Protein AF-A0A928TDT5-F1 (afdb_monomer)

Structure (mmCIF, N/CA/C/O backbone):
data_AF-A0A928TDT5-F1
#
_entry.id   AF-A0A928TDT5-F1
#
loop_
_atom_site.group_PDB
_atom_site.id
_atom_site.type_symbol
_atom_site.label_atom_id
_atom_site.label_alt_id
_atom_site.label_comp_id
_atom_site.label_asym_id
_atom_site.label_entity_id
_atom_site.label_seq_id
_atom_site.pdbx_PDB_ins_code
_atom_site.Cartn_x
_atom_site.Cartn_y
_atom_site.Cartn_z
_atom_site.occupancy
_atom_site.B_iso_or_equiv
_atom_site.auth_seq_id
_atom_site.auth_comp_id
_atom_site.auth_asym_id
_atom_site.auth_atom_id
_atom_site.pdbx_PDB_model_num
ATOM 1 N N . MET A 1 1 ? -7.164 -5.957 -34.618 1.00 34.84 1 MET A N 1
ATOM 2 C CA . MET A 1 1 ? -6.079 -6.834 -34.131 1.00 34.84 1 MET A CA 1
ATOM 3 C C . MET A 1 1 ? -6.140 -6.798 -32.620 1.00 34.84 1 MET A C 1
ATOM 5 O O . MET A 1 1 ? -5.746 -5.813 -32.024 1.00 34.84 1 MET A O 1
ATOM 9 N N . THR A 1 2 ? -6.770 -7.809 -32.038 1.00 34.81 2 THR A N 1
ATOM 10 C CA . THR A 1 2 ? -7.112 -7.924 -30.618 1.00 34.81 2 THR A CA 1
ATOM 11 C C . THR A 1 2 ? -6.102 -8.840 -29.935 1.00 34.81 2 THR A C 1
ATOM 13 O O . THR A 1 2 ? -5.952 -9.990 -30.354 1.00 34.81 2 THR A O 1
ATOM 16 N N . ARG A 1 3 ? -5.415 -8.355 -28.899 1.00 30.05 3 ARG A N 1
ATOM 17 C CA . ARG A 1 3 ? -4.693 -9.197 -27.937 1.00 30.05 3 ARG A CA 1
ATOM 18 C C . ARG A 1 3 ? -5.249 -8.889 -26.545 1.00 30.05 3 ARG A C 1
ATOM 20 O O . ARG A 1 3 ? -5.215 -7.725 -26.168 1.00 30.05 3 ARG A O 1
ATOM 27 N N . PRO A 1 4 ? -5.809 -9.881 -25.837 1.00 38.50 4 PRO A N 1
ATOM 28 C CA . PRO A 1 4 ? -6.385 -9.684 -24.521 1.00 38.50 4 PRO A CA 1
ATOM 29 C C . PRO A 1 4 ? -5.295 -9.803 -23.456 1.00 38.50 4 PRO A C 1
ATOM 31 O O . PRO A 1 4 ? -4.403 -10.649 -23.555 1.00 38.50 4 PRO A O 1
ATOM 34 N N . TRP A 1 5 ? -5.412 -8.978 -22.426 1.00 30.11 5 TRP A N 1
ATOM 35 C CA . TRP A 1 5 ? -4.788 -9.186 -21.132 1.00 30.11 5 TRP A CA 1
ATOM 36 C C . TRP A 1 5 ? -5.193 -10.571 -20.616 1.00 30.11 5 TRP A C 1
ATOM 38 O O . TRP A 1 5 ? -6.369 -10.848 -20.381 1.00 30.11 5 TRP A O 1
ATOM 48 N N . VAL A 1 6 ? -4.232 -11.488 -20.521 1.00 30.59 6 VAL A N 1
ATOM 49 C CA . VAL A 1 6 ? -4.453 -12.797 -19.905 1.00 30.59 6 VAL A CA 1
ATOM 50 C C . VAL A 1 6 ? -4.221 -12.621 -18.411 1.00 30.59 6 VAL A C 1
ATOM 52 O O . VAL A 1 6 ? -3.093 -12.742 -17.939 1.00 30.59 6 VAL A O 1
ATOM 55 N N . CYS A 1 7 ? -5.307 -12.349 -17.680 1.00 34.34 7 CYS A N 1
ATOM 56 C CA . CYS A 1 7 ? -5.425 -12.721 -16.273 1.00 34.34 7 CYS A CA 1
ATOM 57 C C . CYS A 1 7 ? -4.990 -14.182 -16.128 1.00 34.34 7 CYS A C 1
ATOM 59 O O . CYS A 1 7 ? -5.547 -15.074 -16.781 1.00 34.34 7 CYS A O 1
ATOM 61 N N . ARG A 1 8 ? -4.010 -14.449 -15.268 1.00 33.16 8 ARG A N 1
ATOM 62 C CA . ARG A 1 8 ? -3.672 -15.819 -14.892 1.00 33.16 8 ARG A CA 1
ATOM 63 C C . ARG A 1 8 ? -4.723 -16.329 -13.904 1.00 33.16 8 ARG A C 1
ATOM 65 O O . ARG A 1 8 ? -4.645 -16.097 -12.709 1.00 33.16 8 ARG A O 1
ATOM 72 N N . ILE A 1 9 ? -5.709 -17.054 -14.430 1.00 30.39 9 ILE A N 1
ATOM 73 C CA . ILE A 1 9 ? -6.531 -17.991 -13.658 1.00 30.39 9 ILE A CA 1
ATOM 74 C C . ILE A 1 9 ? -5.634 -19.175 -13.278 1.00 30.39 9 ILE A C 1
ATOM 76 O O . ILE A 1 9 ? -5.134 -19.869 -14.166 1.00 30.39 9 ILE A O 1
ATOM 80 N N . LEU A 1 10 ? -5.471 -19.450 -11.983 1.00 32.28 10 LEU A N 1
ATOM 81 C CA . LEU A 1 10 ? -5.034 -20.760 -11.503 1.00 32.28 10 LEU A CA 1
ATOM 82 C C . LEU A 1 10 ? -6.145 -21.403 -10.674 1.00 32.28 10 LEU A C 1
ATOM 84 O O . LEU A 1 10 ? -6.623 -20.861 -9.682 1.00 32.28 10 LEU A O 1
ATOM 88 N N . ALA A 1 11 ? -6.563 -22.574 -11.147 1.00 26.11 11 ALA A N 1
ATOM 89 C CA . ALA A 1 11 ? -7.522 -23.454 -10.517 1.00 26.11 11 ALA A CA 1
ATOM 90 C C . ALA A 1 11 ? -6.834 -24.364 -9.485 1.00 26.11 11 ALA A C 1
ATOM 92 O O . ALA A 1 11 ? -5.853 -25.024 -9.811 1.00 26.11 11 ALA A O 1
ATOM 93 N N . GLY A 1 12 ? -7.439 -24.436 -8.295 1.00 23.70 12 GLY A N 1
ATOM 94 C CA . GLY A 1 12 ? -7.622 -25.647 -7.489 1.00 23.70 12 GLY A CA 1
ATOM 95 C C . GLY A 1 12 ? -6.441 -26.193 -6.687 1.00 23.70 12 GLY A C 1
ATOM 96 O O . GLY A 1 12 ? -5.583 -26.841 -7.268 1.00 23.70 12 GLY A O 1
ATOM 97 N N . ILE A 1 13 ? -6.534 -26.101 -5.350 1.00 27.73 13 ILE A N 1
ATOM 98 C CA . ILE A 1 13 ? -6.292 -27.214 -4.406 1.00 27.73 13 ILE A CA 1
ATOM 99 C C . ILE A 1 13 ? -7.264 -27.062 -3.215 1.00 27.73 13 ILE A C 1
ATOM 101 O O . ILE A 1 13 ? -7.320 -26.010 -2.581 1.00 27.73 13 ILE A O 1
ATOM 105 N N . GLU A 1 14 ? -8.039 -28.112 -2.929 1.00 28.48 14 GLU A N 1
ATOM 106 C CA . GLU A 1 14 ? -8.920 -28.231 -1.760 1.00 28.48 14 GLU A CA 1
ATOM 107 C C . GLU A 1 14 ? -8.161 -28.664 -0.487 1.00 28.48 14 GLU A C 1
ATOM 109 O O . GLU A 1 14 ? -7.371 -29.603 -0.501 1.00 28.48 14 GLU A O 1
ATOM 114 N N . THR A 1 15 ? -8.496 -27.971 0.608 1.00 34.06 15 THR A N 1
ATOM 115 C CA . THR A 1 15 ? -8.614 -28.363 2.033 1.00 34.06 15 THR A CA 1
ATOM 116 C C . THR A 1 15 ? -7.544 -29.217 2.740 1.00 34.06 15 THR A C 1
ATOM 118 O O . THR A 1 15 ? -7.431 -30.411 2.492 1.00 34.06 15 THR A O 1
ATOM 121 N N . SER A 1 16 ? -7.013 -28.683 3.854 1.00 27.39 16 SER A N 1
ATOM 122 C CA . SER A 1 16 ? -7.210 -29.285 5.191 1.00 27.39 16 SER A CA 1
ATOM 123 C C . SER A 1 16 ? -6.948 -28.286 6.334 1.00 27.39 16 SER A C 1
ATOM 125 O O . SER A 1 16 ? -6.161 -27.357 6.205 1.00 27.39 16 SER A O 1
ATOM 127 N N . SER A 1 17 ? -7.674 -28.491 7.429 1.00 34.34 17 SER A N 1
ATOM 128 C CA . SER A 1 17 ? -7.944 -27.651 8.606 1.00 34.34 17 SER A CA 1
ATOM 129 C C . SER A 1 17 ? -6.794 -27.409 9.600 1.00 34.34 17 SER A C 1
ATOM 131 O O . SER A 1 17 ? -6.172 -28.387 10.001 1.00 34.34 17 SER A O 1
ATOM 133 N N . SER A 1 18 ? -6.683 -26.185 10.154 1.00 33.56 18 SER A N 1
ATOM 134 C CA . SER A 1 18 ? -6.897 -25.875 11.596 1.00 33.56 18 SER A CA 1
ATOM 135 C C . SER A 1 18 ? -6.449 -24.447 11.999 1.00 33.56 18 SER A C 1
ATOM 137 O O . SER A 1 18 ? -5.262 -24.224 12.196 1.00 33.56 18 SER A O 1
ATOM 139 N N . SER A 1 19 ? -7.384 -23.504 12.202 1.00 36.25 19 SER A N 1
ATOM 140 C CA . SER A 1 19 ? -7.198 -22.284 13.036 1.00 36.25 19 SER A CA 1
ATOM 141 C C . SER A 1 19 ? -8.531 -21.524 13.197 1.00 36.25 19 SER A C 1
ATOM 143 O O . SER A 1 19 ? -8.836 -20.524 12.551 1.00 36.25 19 SER A O 1
ATOM 145 N N . SER A 1 20 ? -9.416 -22.058 14.036 1.00 38.12 20 SER A N 1
ATOM 146 C CA . SER A 1 20 ? -10.848 -21.732 14.049 1.00 38.12 20 SER A CA 1
ATOM 147 C C . SER A 1 20 ? -11.259 -20.496 14.867 1.00 38.12 20 SER A C 1
ATOM 149 O O . SER A 1 20 ? -12.334 -20.526 15.460 1.00 38.12 20 SER A O 1
ATOM 151 N N . GLN A 1 21 ? -10.469 -19.417 14.917 1.00 34.81 21 GLN A N 1
ATOM 152 C CA . GLN A 1 21 ? -10.893 -18.217 15.669 1.00 34.81 21 GLN A CA 1
ATOM 153 C C . GLN A 1 21 ? -10.606 -16.850 15.030 1.00 34.81 21 GLN A C 1
ATOM 155 O O . GLN A 1 21 ? -11.325 -15.918 15.349 1.00 34.81 21 GLN A O 1
ATOM 160 N N . GLN A 1 22 ? -9.695 -16.731 14.057 1.00 42.69 22 GLN A N 1
ATOM 161 C CA . GLN A 1 22 ? -9.608 -15.532 13.191 1.00 42.69 22 GLN A CA 1
ATOM 162 C C . GLN A 1 22 ? -10.432 -15.670 11.896 1.00 42.69 22 GLN A C 1
ATOM 164 O O . GLN A 1 22 ? -10.822 -14.690 11.269 1.00 42.69 22 GLN A O 1
ATOM 169 N N . ALA A 1 23 ? -10.779 -16.901 11.504 1.00 37.31 23 ALA A N 1
ATOM 170 C CA . ALA A 1 23 ? -11.532 -17.184 10.281 1.00 37.31 23 ALA A CA 1
ATOM 171 C C . ALA A 1 23 ? -13.045 -16.860 10.355 1.00 37.31 23 ALA A C 1
ATOM 173 O O . ALA A 1 23 ? -13.774 -17.131 9.391 1.00 37.31 23 ALA A O 1
ATOM 174 N N . SER A 1 24 ? -13.563 -16.360 11.485 1.00 37.41 24 SER A N 1
ATOM 175 C CA . SER A 1 24 ? -14.968 -15.931 11.588 1.00 37.41 24 SER A CA 1
ATOM 176 C C . SER A 1 24 ? -15.194 -14.519 11.058 1.00 37.41 24 SER A C 1
ATOM 178 O O . SER A 1 24 ? -16.237 -14.280 10.454 1.00 37.41 24 SER A O 1
ATOM 180 N N . ASP A 1 25 ? -14.213 -13.625 11.194 1.00 44.88 25 ASP A N 1
ATOM 181 C CA . ASP A 1 25 ? -14.459 -12.186 11.030 1.00 44.88 25 ASP A CA 1
ATOM 182 C C . ASP A 1 25 ? -14.241 -11.718 9.586 1.00 44.88 25 ASP A C 1
ATOM 184 O O . ASP A 1 25 ? -15.014 -10.912 9.066 1.00 44.88 25 ASP A O 1
ATOM 188 N N . HIS A 1 26 ? -13.325 -12.355 8.845 1.00 44.62 26 HIS A N 1
ATOM 189 C CA . HIS A 1 26 ? -13.156 -12.108 7.404 1.00 44.62 26 HIS A CA 1
ATOM 190 C C . HIS A 1 26 ? -14.395 -12.453 6.556 1.00 44.62 26 HIS A C 1
ATOM 192 O O . HIS A 1 26 ? -14.497 -12.014 5.409 1.00 44.62 26 HIS A O 1
ATOM 198 N N . ARG A 1 27 ? -15.359 -13.220 7.092 1.00 42.91 27 ARG A N 1
ATOM 199 C CA . ARG A 1 27 ? -16.595 -13.569 6.368 1.00 42.91 27 ARG A CA 1
ATOM 200 C C . ARG A 1 27 ? -17.594 -12.418 6.294 1.00 42.91 27 ARG A C 1
ATOM 202 O O . ARG A 1 27 ? -18.383 -12.392 5.356 1.00 42.91 27 ARG A O 1
ATOM 209 N N . PHE A 1 28 ? -17.555 -11.468 7.232 1.00 48.19 28 PHE A N 1
ATOM 210 C CA . PHE A 1 28 ? -18.452 -10.304 7.218 1.00 48.19 28 PHE A CA 1
ATOM 211 C C . PHE A 1 28 ? -18.087 -9.281 6.139 1.00 48.19 28 PHE A C 1
ATOM 213 O O . PHE A 1 28 ? -18.931 -8.489 5.723 1.00 48.19 28 PHE A O 1
ATOM 220 N N . PHE A 1 29 ? -16.849 -9.336 5.650 1.00 51.25 29 PHE A N 1
ATOM 221 C CA . PHE A 1 29 ? -16.291 -8.365 4.723 1.00 51.25 29 PHE A CA 1
ATOM 222 C C . PHE A 1 29 ? -15.817 -9.002 3.418 1.00 51.25 29 PHE A C 1
ATOM 224 O O . PHE A 1 29 ? -14.947 -8.439 2.799 1.00 51.25 29 PHE A O 1
ATOM 231 N N . GLY A 1 30 ? -16.295 -10.175 2.990 1.00 57.09 30 GLY A N 1
ATOM 232 C CA . GLY A 1 30 ? -15.935 -10.719 1.665 1.00 57.09 30 GLY A CA 1
ATOM 233 C C . GLY A 1 30 ? -14.441 -11.032 1.427 1.00 57.09 30 GLY A C 1
ATOM 234 O O . GLY A 1 30 ? -14.062 -11.287 0.287 1.00 57.09 30 GLY A O 1
ATOM 235 N N . GLY A 1 31 ? -13.602 -11.046 2.473 1.00 76.06 31 GLY A N 1
ATOM 236 C CA . GLY A 1 31 ? -12.153 -11.278 2.399 1.00 76.06 31 GLY A CA 1
ATOM 237 C C . GLY A 1 31 ? -11.293 -10.063 2.783 1.00 76.06 31 GLY A C 1
ATOM 238 O O . GLY A 1 31 ? -11.785 -8.969 3.038 1.00 76.06 31 GLY A O 1
ATOM 239 N N . SER A 1 32 ? -9.974 -10.258 2.841 1.00 77.38 32 SER A N 1
ATOM 240 C CA . SER A 1 32 ? -8.994 -9.234 3.249 1.00 77.38 32 SER A CA 1
ATOM 241 C C . SER A 1 32 ? -8.874 -8.056 2.274 1.00 77.38 32 SER A C 1
ATOM 243 O O . SER A 1 32 ? -8.665 -6.923 2.702 1.00 77.38 32 SER A O 1
ATOM 245 N N . GLN A 1 33 ? -9.045 -8.312 0.975 1.00 84.19 33 GLN A N 1
ATOM 246 C CA . GLN A 1 33 ? -9.035 -7.284 -0.073 1.00 84.19 33 GLN A CA 1
ATOM 247 C C . GLN A 1 33 ? -10.210 -6.314 0.079 1.00 84.19 33 GLN A C 1
ATOM 249 O O . GLN A 1 33 ? -10.047 -5.097 0.060 1.00 84.19 33 GLN A O 1
ATOM 254 N N . GLU A 1 34 ? -11.404 -6.856 0.300 1.00 89.19 34 GLU A N 1
ATOM 255 C CA . GLU A 1 34 ? -12.620 -6.072 0.503 1.00 89.19 34 GLU A CA 1
ATOM 256 C C . GLU A 1 34 ? -12.571 -5.283 1.821 1.00 89.19 34 GLU A C 1
ATOM 258 O O . GLU A 1 34 ? -13.084 -4.166 1.899 1.00 89.19 34 GLU A O 1
ATOM 263 N N . PHE A 1 35 ? -11.882 -5.799 2.840 1.00 90.44 35 PHE A N 1
ATOM 264 C CA . PHE A 1 35 ? -11.639 -5.046 4.064 1.00 90.44 35 PHE A CA 1
ATOM 265 C C . PHE A 1 35 ? -10.738 -3.819 3.844 1.00 90.44 35 PHE A C 1
ATOM 267 O O . PHE A 1 35 ? -11.128 -2.707 4.207 1.00 90.44 35 PHE A O 1
ATOM 274 N N . LEU A 1 36 ? -9.585 -3.989 3.187 1.00 95.31 36 LEU A N 1
ATOM 275 C CA . LEU A 1 36 ? -8.720 -2.869 2.792 1.00 95.31 36 LEU A CA 1
ATOM 276 C C . LEU A 1 36 ? -9.497 -1.848 1.942 1.00 95.31 36 LEU A C 1
ATOM 278 O O . LEU A 1 36 ? -9.410 -0.641 2.174 1.00 95.31 36 LEU A O 1
ATOM 282 N N . ARG A 1 37 ? -10.332 -2.337 1.018 1.00 95.69 37 ARG A N 1
ATOM 283 C CA . ARG A 1 37 ? -11.209 -1.512 0.182 1.00 95.69 37 ARG A CA 1
ATOM 284 C C . ARG A 1 37 ? -12.162 -0.655 1.008 1.00 95.69 37 ARG A C 1
ATOM 286 O O . ARG A 1 37 ? -12.306 0.537 0.750 1.00 95.69 37 ARG A O 1
ATOM 293 N N . ARG A 1 38 ? -12.807 -1.242 2.018 1.00 94.81 38 ARG A N 1
ATOM 294 C CA . ARG A 1 38 ? -13.738 -0.532 2.905 1.00 94.81 38 ARG A CA 1
ATOM 295 C C . ARG A 1 38 ? -13.038 0.450 3.839 1.00 94.81 38 ARG A C 1
ATOM 297 O O . ARG A 1 38 ? -13.606 1.509 4.085 1.00 94.81 38 ARG A O 1
ATOM 304 N N . ALA A 1 39 ? -11.820 0.153 4.286 1.00 95.38 39 ALA A N 1
ATOM 305 C CA . ALA A 1 39 ? -10.999 1.094 5.049 1.00 95.38 39 ALA A CA 1
ATOM 306 C C . ALA A 1 39 ? -10.633 2.331 4.208 1.00 95.38 39 ALA A C 1
ATOM 308 O O . ALA A 1 39 ? -10.794 3.473 4.640 1.00 95.38 39 ALA A O 1
ATOM 309 N N . ALA A 1 40 ? -10.203 2.118 2.961 1.00 95.88 40 ALA A N 1
ATOM 310 C CA . ALA A 1 40 ? -9.953 3.210 2.025 1.00 95.88 40 ALA A CA 1
ATOM 311 C C . ALA A 1 40 ? -11.241 3.993 1.714 1.00 95.88 40 ALA A C 1
ATOM 313 O O . ALA A 1 40 ? -11.225 5.224 1.685 1.00 95.88 40 ALA A O 1
ATOM 314 N N . GLN A 1 41 ? -12.373 3.299 1.551 1.00 94.88 41 GLN A N 1
ATOM 315 C CA . GLN A 1 41 ? -13.678 3.928 1.351 1.00 94.88 41 GLN A CA 1
ATOM 316 C C . GLN A 1 41 ? -14.097 4.784 2.553 1.00 94.88 41 GLN A C 1
ATOM 318 O O . GLN A 1 41 ? -14.564 5.898 2.345 1.00 94.88 41 GLN A O 1
ATOM 323 N N . SER A 1 42 ? -13.890 4.333 3.797 1.00 93.25 42 SER A N 1
ATOM 324 C CA . SER A 1 42 ? -14.242 5.138 4.975 1.00 93.25 42 SER A CA 1
ATOM 325 C C . SER A 1 42 ? -13.434 6.434 5.048 1.00 93.25 42 SER A C 1
ATOM 327 O O . SER A 1 42 ? -13.976 7.471 5.421 1.00 93.25 42 SER A O 1
ATOM 329 N N . LEU A 1 43 ? -12.163 6.404 4.630 1.00 93.38 43 LEU A N 1
ATOM 330 C CA . LEU A 1 43 ? -11.338 7.608 4.508 1.00 93.38 43 LEU A CA 1
ATOM 331 C C . LEU A 1 43 ? -11.779 8.508 3.343 1.00 93.38 43 LEU A C 1
ATOM 333 O O . LEU A 1 43 ? -11.738 9.733 3.457 1.00 93.38 43 LEU A O 1
ATOM 337 N N . ALA A 1 44 ? -12.225 7.933 2.224 1.00 91.50 44 ALA A N 1
ATOM 338 C CA . ALA A 1 44 ? -12.811 8.704 1.126 1.00 91.50 44 ALA A CA 1
ATOM 339 C C . ALA A 1 44 ? -14.125 9.390 1.548 1.00 91.50 44 ALA A C 1
ATOM 341 O O . ALA A 1 44 ? -14.379 10.540 1.182 1.00 91.50 44 ALA A O 1
ATOM 342 N N . ASP A 1 45 ? -14.954 8.695 2.330 1.00 88.81 45 ASP A N 1
ATOM 343 C CA . ASP A 1 45 ? -16.277 9.153 2.752 1.00 88.81 45 ASP A CA 1
ATOM 344 C C . ASP A 1 45 ? -16.231 10.193 3.861 1.00 88.81 45 ASP A C 1
ATOM 346 O O . ASP A 1 45 ? -17.050 11.114 3.828 1.00 88.81 45 ASP A O 1
ATOM 350 N N . ALA A 1 46 ? -15.255 10.093 4.770 1.00 82.50 46 ALA A N 1
ATOM 351 C CA . ALA A 1 46 ? -14.973 11.120 5.772 1.00 82.50 46 ALA A CA 1
ATOM 352 C C . ALA A 1 46 ? -14.737 12.503 5.137 1.00 82.50 46 ALA A C 1
ATOM 354 O O . ALA A 1 46 ? -14.991 13.518 5.779 1.00 82.50 46 ALA A O 1
ATOM 355 N N . GLY A 1 47 ? -14.330 12.534 3.859 1.00 67.94 47 GLY A N 1
ATOM 356 C CA . GLY A 1 47 ? -14.101 13.761 3.107 1.00 67.94 47 GLY A CA 1
ATOM 357 C C . GLY A 1 47 ? -12.949 14.594 3.683 1.00 67.94 47 GLY A C 1
ATOM 358 O O . GLY A 1 47 ? -12.249 14.158 4.597 1.00 67.94 47 GLY A O 1
ATOM 359 N N . PRO A 1 48 ? -12.710 15.801 3.146 1.00 62.22 48 PRO A N 1
ATOM 360 C CA . PRO A 1 48 ? -12.034 16.828 3.924 1.00 62.22 48 PRO A CA 1
ATOM 361 C C . PRO A 1 48 ? -12.968 17.181 5.089 1.00 62.22 48 PRO A C 1
ATOM 363 O O . PRO A 1 48 ? -14.130 17.496 4.851 1.00 62.22 48 PRO A O 1
ATOM 366 N N . CYS A 1 49 ? -12.522 17.079 6.339 1.00 46.78 49 CYS A N 1
ATOM 367 C CA . CYS A 1 49 ? -13.375 17.468 7.459 1.00 46.78 49 CYS A CA 1
ATOM 368 C C . CYS A 1 49 ? -13.758 18.954 7.290 1.00 46.78 49 CYS A C 1
ATOM 370 O O . CYS A 1 49 ? -12.880 19.810 7.182 1.00 46.78 49 CYS A O 1
ATOM 372 N N . ASP A 1 50 ? -15.061 19.244 7.202 1.00 39.88 50 ASP A N 1
ATOM 373 C CA . ASP A 1 50 ? -15.646 20.571 6.951 1.00 39.88 50 ASP A CA 1
ATOM 374 C C . ASP A 1 50 ? -15.518 21.516 8.169 1.00 39.88 50 ASP A C 1
ATOM 376 O O . ASP A 1 50 ? -16.495 22.126 8.607 1.00 39.88 50 ASP A O 1
ATOM 380 N N . ASP A 1 51 ? -14.319 21.686 8.729 1.00 42.38 51 ASP A N 1
ATOM 381 C CA . ASP A 1 51 ? -14.058 22.806 9.633 1.00 42.38 51 ASP A CA 1
ATOM 382 C 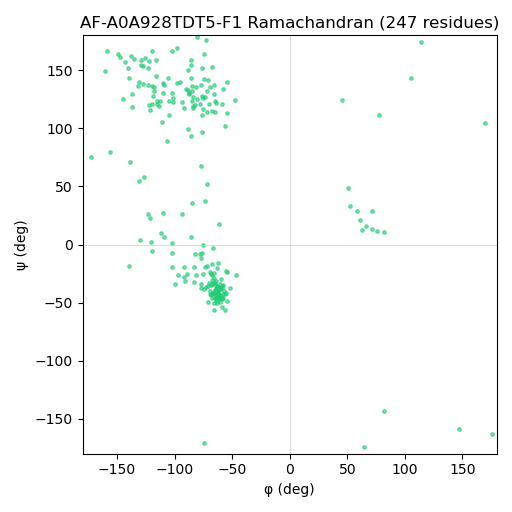C . ASP A 1 51 ? -13.590 24.006 8.807 1.00 42.38 51 ASP A C 1
ATOM 384 O O . ASP A 1 51 ? -12.425 24.152 8.439 1.00 42.38 51 ASP A O 1
ATOM 388 N N . ALA A 1 52 ? -14.533 24.917 8.549 1.00 38.03 52 ALA A N 1
ATOM 389 C CA . ALA A 1 52 ? -14.366 26.173 7.808 1.00 38.03 52 ALA A CA 1
ATOM 390 C C . ALA A 1 52 ? -13.369 27.183 8.437 1.00 38.03 52 ALA A C 1
ATOM 392 O O . ALA A 1 52 ? -13.400 28.371 8.114 1.00 38.03 52 ALA A O 1
ATOM 393 N N . ALA A 1 53 ? -12.496 26.738 9.343 1.00 44.12 53 ALA A N 1
ATOM 394 C CA . ALA A 1 53 ? -11.499 27.547 10.034 1.00 44.12 53 ALA A CA 1
ATOM 395 C C . ALA A 1 53 ? -10.070 26.961 10.005 1.00 44.12 53 ALA A C 1
ATOM 397 O O . ALA A 1 53 ? -9.181 27.559 10.610 1.00 44.12 53 ALA A O 1
ATOM 398 N N . GLY A 1 54 ? -9.815 25.844 9.312 1.00 39.97 54 GLY A N 1
ATOM 399 C CA . GLY A 1 54 ? -8.479 25.245 9.228 1.00 39.97 54 GLY A CA 1
ATOM 400 C C . GLY A 1 54 ? -8.142 24.775 7.818 1.00 39.97 54 GLY A C 1
ATOM 401 O O . GLY A 1 54 ? -8.811 23.916 7.262 1.00 39.97 54 GLY A O 1
ATOM 402 N N . GLU A 1 55 ? -7.103 25.347 7.225 1.00 39.88 55 GLU A N 1
ATOM 403 C CA . GLU A 1 55 ? -6.550 24.893 5.952 1.00 39.88 55 GLU A CA 1
ATOM 404 C C . GLU A 1 55 ? -5.987 23.462 6.090 1.00 39.88 55 GLU A C 1
ATOM 406 O O . GLU A 1 55 ? -5.069 23.233 6.874 1.00 39.88 55 GLU A O 1
ATOM 411 N N . GLY A 1 56 ? -6.499 22.515 5.292 1.00 44.88 56 GLY A N 1
ATOM 412 C CA . GLY A 1 56 ? -5.849 21.228 5.013 1.00 44.88 56 GLY A CA 1
ATOM 413 C C . GLY A 1 56 ? -6.455 20.000 5.703 1.00 44.88 56 GLY A C 1
ATOM 414 O O . GLY A 1 56 ? -6.893 20.048 6.846 1.00 44.88 56 GLY A O 1
ATOM 415 N N . GLN A 1 57 ? -6.454 18.875 4.981 1.00 59.00 57 GLN A N 1
ATOM 416 C CA . GLN A 1 57 ? -6.771 17.542 5.501 1.00 59.00 57 GLN A CA 1
ATOM 417 C C . GLN A 1 57 ? -5.830 17.243 6.675 1.00 59.00 57 GLN A C 1
ATOM 419 O O . GLN A 1 57 ? -4.655 16.951 6.460 1.00 59.00 57 GLN A O 1
ATOM 424 N N . SER A 1 58 ? -6.300 17.356 7.918 1.00 75.44 58 SER A N 1
ATOM 425 C CA . SER A 1 58 ? -5.458 16.967 9.043 1.00 75.44 58 SER A CA 1
ATOM 426 C C . SER A 1 58 ? -5.382 15.448 9.079 1.00 75.44 58 SER A C 1
ATOM 428 O O . SER A 1 58 ? -6.406 14.766 9.145 1.00 75.44 58 SER A O 1
ATOM 430 N N . ILE A 1 59 ? -4.162 14.916 9.104 1.00 84.38 59 ILE A N 1
ATOM 431 C CA . ILE A 1 59 ? -3.880 13.503 9.380 1.00 84.38 59 ILE A CA 1
ATOM 432 C C . ILE A 1 59 ? -4.650 12.988 10.612 1.00 84.38 59 ILE A C 1
ATOM 434 O O . ILE A 1 59 ? -4.976 11.809 10.697 1.00 84.38 59 ILE A O 1
ATOM 438 N N . ASP A 1 60 ? -5.000 13.868 11.555 1.00 86.31 60 ASP A N 1
ATOM 439 C CA . ASP A 1 60 ? -5.780 13.529 12.744 1.00 86.31 60 ASP A CA 1
ATOM 440 C C . ASP A 1 60 ? -7.233 13.137 12.446 1.00 86.31 60 ASP A C 1
ATOM 442 O O . ASP A 1 60 ? -7.783 12.282 13.145 1.00 86.31 60 ASP A O 1
ATOM 446 N N . ASP A 1 61 ? -7.864 13.726 11.429 1.00 86.19 61 ASP A N 1
ATOM 447 C CA . ASP A 1 61 ? -9.232 13.370 11.041 1.00 86.19 61 ASP A CA 1
ATOM 448 C C . ASP A 1 61 ? -9.259 12.022 10.324 1.00 86.19 61 ASP A C 1
ATOM 450 O O . ASP A 1 61 ? -10.126 11.193 10.603 1.00 86.19 61 ASP A O 1
ATOM 454 N N . GLU A 1 62 ? -8.261 11.745 9.485 1.00 91.19 62 GLU A N 1
ATOM 455 C CA . GLU A 1 62 ? -8.107 10.427 8.870 1.00 91.19 62 GLU A CA 1
ATOM 456 C C . GLU A 1 62 ? -7.767 9.355 9.904 1.00 91.19 62 GLU A C 1
ATOM 458 O O . GLU A 1 62 ? -8.348 8.271 9.882 1.00 91.19 62 GLU A O 1
ATOM 463 N N . VAL A 1 63 ? -6.887 9.663 10.863 1.00 92.62 63 VAL A N 1
ATOM 464 C CA . VAL A 1 63 ? -6.606 8.775 11.998 1.00 92.62 63 VAL A CA 1
ATOM 465 C C . VAL A 1 63 ? -7.889 8.496 12.775 1.00 92.62 63 VAL A C 1
ATOM 467 O O . VAL A 1 63 ? -8.132 7.343 13.128 1.00 92.62 63 VAL A O 1
ATOM 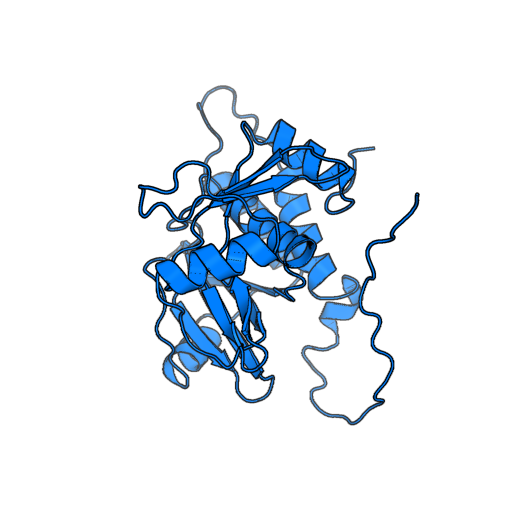470 N N . ARG A 1 64 ? -8.735 9.504 13.025 1.00 91.69 64 ARG A N 1
ATOM 471 C CA . ARG A 1 64 ? -10.022 9.322 13.716 1.00 91.69 64 ARG A CA 1
ATOM 472 C C . ARG A 1 64 ? -10.976 8.444 12.911 1.00 91.69 64 ARG A C 1
ATOM 474 O O . ARG A 1 64 ? -11.522 7.498 13.471 1.00 91.69 64 ARG A O 1
ATOM 481 N N . ALA A 1 65 ? -11.147 8.727 11.621 1.00 92.62 65 ALA A N 1
ATOM 482 C CA . ALA A 1 65 ? -12.021 7.967 10.732 1.00 92.62 65 ALA A CA 1
ATOM 483 C C . ALA A 1 65 ? -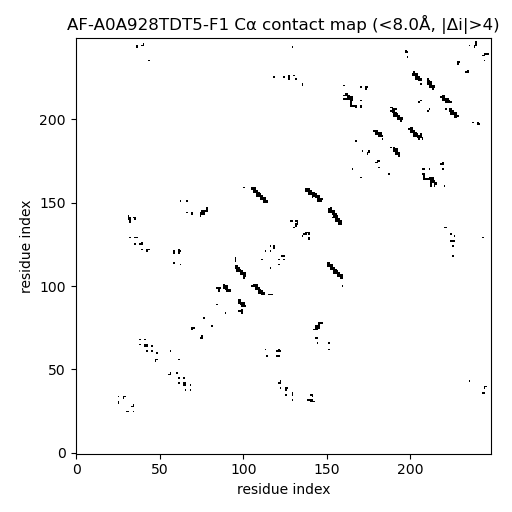11.577 6.502 10.610 1.00 92.62 65 ALA A C 1
ATOM 485 O O . ALA A 1 65 ? -12.398 5.598 10.768 1.00 92.62 65 ALA A O 1
ATOM 486 N N . LEU A 1 66 ? -10.277 6.257 10.409 1.00 94.81 66 LEU A N 1
ATOM 487 C CA . LEU A 1 66 ? -9.728 4.904 10.361 1.00 94.81 66 LEU A CA 1
ATOM 488 C C . LEU A 1 66 ? -9.853 4.206 11.716 1.00 94.81 66 LEU A C 1
ATOM 490 O O . LEU A 1 66 ? -10.256 3.051 11.756 1.00 94.81 66 LEU A O 1
ATOM 494 N N . SER A 1 67 ? -9.569 4.894 12.826 1.00 94.62 67 SER A N 1
ATOM 495 C CA . SER A 1 67 ? -9.718 4.312 14.168 1.00 94.62 67 SER A CA 1
ATOM 496 C C . SER A 1 67 ? -11.157 3.871 14.423 1.00 94.62 67 SER A C 1
ATOM 498 O O . SER A 1 67 ? -11.374 2.747 14.857 1.00 94.62 67 SER A O 1
ATOM 500 N N . TRP A 1 68 ? -12.147 4.709 14.095 1.00 94.25 68 TRP A N 1
ATOM 501 C CA . TRP A 1 68 ? -13.561 4.343 14.220 1.00 94.25 68 TRP A CA 1
ATOM 502 C C . TRP A 1 68 ? -13.930 3.140 13.362 1.00 94.25 68 TRP A C 1
ATOM 504 O O . TRP A 1 68 ? -14.603 2.239 13.854 1.00 94.25 68 TRP A O 1
ATOM 514 N N . PHE A 1 69 ? -13.468 3.099 12.113 1.00 94.62 69 PHE A N 1
ATOM 515 C CA . PHE A 1 69 ? -13.692 1.953 11.238 1.00 94.62 69 PHE A CA 1
ATOM 516 C C . PHE A 1 69 ? -13.072 0.665 11.806 1.00 94.62 69 PHE A C 1
ATOM 518 O O . PHE A 1 69 ? -13.724 -0.376 11.807 1.00 94.62 69 PHE A O 1
ATOM 525 N N . ILE A 1 70 ? -11.845 0.733 12.332 1.00 94.38 70 ILE A N 1
ATOM 526 C CA . ILE A 1 70 ? -11.154 -0.405 12.952 1.00 94.38 70 ILE A CA 1
ATOM 527 C C . ILE A 1 70 ? -11.908 -0.904 14.192 1.00 94.38 70 ILE A C 1
ATOM 529 O O . ILE A 1 70 ? -12.122 -2.111 14.320 1.00 94.38 70 ILE A O 1
ATOM 533 N N . SER A 1 71 ? -12.340 -0.000 15.076 1.00 93.88 71 SER A N 1
ATOM 534 C CA . SER A 1 71 ? -13.109 -0.354 16.273 1.00 93.88 71 SER A CA 1
ATOM 535 C C . SER A 1 71 ? -14.469 -0.965 15.919 1.00 93.88 71 SER A C 1
ATOM 537 O O . SER A 1 71 ? -14.832 -2.000 16.472 1.00 93.88 71 SER A O 1
ATOM 539 N N . ASP A 1 72 ? -15.211 -0.364 14.981 1.00 93.19 72 ASP A N 1
ATOM 540 C CA . ASP A 1 72 ? -16.525 -0.856 14.532 1.00 93.19 72 ASP A CA 1
ATOM 541 C C . ASP A 1 72 ? -16.425 -2.237 13.867 1.00 93.19 72 ASP A C 1
ATOM 543 O O . ASP A 1 72 ? -17.267 -3.107 14.084 1.00 93.19 72 ASP A O 1
ATOM 547 N N . ALA A 1 73 ? -15.345 -2.475 13.119 1.00 90.25 73 ALA A N 1
ATOM 548 C CA . ALA A 1 73 ? -15.067 -3.763 12.497 1.00 90.25 73 ALA A CA 1
ATOM 549 C C . ALA A 1 73 ? -14.503 -4.821 13.467 1.00 90.25 73 ALA A C 1
ATOM 551 O O . ALA A 1 73 ? -14.373 -5.977 13.068 1.00 90.25 73 ALA A O 1
ATOM 552 N N . GLY A 1 74 ? -14.168 -4.459 14.713 1.00 92.25 74 GLY A N 1
ATOM 553 C CA . GLY A 1 74 ? -13.585 -5.374 15.700 1.00 92.25 74 GLY A CA 1
ATOM 554 C C . GLY A 1 74 ? -12.134 -5.773 15.409 1.00 92.25 74 GLY A C 1
ATOM 555 O O . GLY A 1 74 ? -11.716 -6.867 15.776 1.00 92.25 74 GLY A O 1
ATOM 556 N N . LEU A 1 75 ? -11.362 -4.907 14.745 1.00 91.62 75 LEU A N 1
ATOM 557 C CA . LEU A 1 75 ? -10.011 -5.205 14.236 1.00 91.62 75 LEU A CA 1
ATOM 558 C C . LEU A 1 75 ? -8.906 -4.471 14.999 1.00 91.62 75 LEU A C 1
ATOM 560 O O . LEU A 1 75 ? -7.824 -4.183 14.479 1.00 91.62 75 LEU A O 1
ATOM 564 N N . GLU A 1 76 ? -9.196 -4.165 16.257 1.00 95.75 76 GLU A N 1
ATOM 565 C CA . GLU A 1 76 ? -8.213 -3.674 17.207 1.00 95.75 76 GLU A CA 1
ATOM 566 C C . GLU A 1 76 ? -7.274 -4.815 17.597 1.00 95.75 76 GLU A C 1
ATOM 568 O O . GLU A 1 76 ? -7.659 -5.803 18.227 1.00 95.75 76 GLU A O 1
ATOM 573 N N . LEU A 1 77 ? -6.014 -4.672 17.210 1.00 95.94 77 LEU A N 1
ATOM 574 C CA . LEU A 1 77 ? -4.964 -5.623 17.524 1.00 95.94 77 LEU A CA 1
ATOM 575 C C . LEU A 1 77 ? -4.337 -5.268 18.870 1.00 95.94 77 LEU A C 1
ATOM 577 O O . LEU A 1 77 ? -4.245 -4.102 19.262 1.00 95.94 77 LEU A O 1
ATOM 581 N N . LYS A 1 78 ? -3.842 -6.278 19.579 1.00 95.62 78 LYS A N 1
ATOM 582 C CA . LYS A 1 78 ? -3.063 -6.044 20.792 1.00 95.62 78 LYS A CA 1
ATOM 583 C C . LYS A 1 78 ? -1.628 -5.698 20.420 1.00 95.62 78 LYS A C 1
ATOM 585 O O . LYS A 1 78 ? -0.960 -6.473 19.736 1.00 95.62 78 LYS A O 1
ATOM 590 N N . SER A 1 79 ? -1.134 -4.560 20.903 1.00 95.88 79 SER A N 1
ATOM 591 C CA . SER A 1 79 ? 0.243 -4.126 20.635 1.00 95.88 79 SER A CA 1
ATOM 592 C C . SER A 1 79 ? 1.269 -5.166 21.095 1.00 95.88 79 SER A C 1
ATOM 594 O O . SER A 1 79 ? 2.214 -5.447 20.366 1.00 95.88 79 SER A O 1
ATOM 596 N N . GLU A 1 80 ? 1.054 -5.794 22.253 1.00 96.56 80 GLU A N 1
ATOM 597 C CA . GLU A 1 80 ? 1.919 -6.843 22.811 1.00 96.56 80 GLU A CA 1
ATOM 598 C C . GLU A 1 80 ? 2.114 -8.039 21.864 1.00 96.56 80 GLU A C 1
ATOM 600 O O . GLU A 1 80 ? 3.251 -8.470 21.664 1.00 96.56 80 GLU A O 1
ATOM 605 N N . ASP A 1 81 ? 1.049 -8.507 21.206 1.00 95.50 81 ASP A N 1
ATOM 606 C CA . ASP A 1 81 ? 1.105 -9.639 20.271 1.00 95.50 81 ASP A CA 1
ATOM 607 C C . ASP A 1 81 ? 1.876 -9.268 18.991 1.00 95.50 81 ASP A C 1
ATOM 609 O O . ASP A 1 81 ? 2.704 -10.037 18.485 1.00 95.50 81 ASP A O 1
ATOM 613 N N . ILE A 1 82 ? 1.662 -8.049 18.486 1.00 97.06 82 ILE A N 1
ATOM 614 C CA . ILE A 1 82 ? 2.362 -7.542 17.300 1.00 97.06 82 ILE A CA 1
ATOM 615 C C . ILE A 1 82 ? 3.846 -7.312 17.591 1.00 97.06 82 ILE A C 1
ATOM 617 O O . ILE A 1 82 ? 4.705 -7.707 16.800 1.00 97.06 82 ILE A O 1
ATOM 621 N N . LEU A 1 83 ? 4.176 -6.720 18.738 1.00 94.94 83 LEU A N 1
ATOM 622 C CA . LEU A 1 83 ? 5.558 -6.500 19.163 1.00 94.94 83 LEU A CA 1
ATOM 623 C C . LEU A 1 83 ? 6.295 -7.822 19.409 1.00 94.94 83 LEU A C 1
ATOM 625 O O . LEU A 1 83 ? 7.461 -7.950 19.024 1.00 94.94 83 LEU A O 1
ATOM 629 N N . ALA A 1 84 ? 5.627 -8.818 19.998 1.00 96.00 84 ALA A N 1
ATOM 630 C CA . ALA A 1 84 ? 6.181 -10.160 20.150 1.00 96.00 84 ALA A CA 1
ATOM 631 C C . ALA A 1 84 ? 6.501 -10.788 18.785 1.00 96.00 84 ALA A C 1
ATOM 633 O O . ALA A 1 84 ? 7.601 -11.308 18.593 1.00 96.00 84 ALA A O 1
ATOM 634 N N . THR A 1 85 ? 5.595 -10.656 17.812 1.00 95.88 85 THR A N 1
ATOM 635 C CA . THR A 1 85 ? 5.795 -11.141 16.437 1.00 95.88 85 THR A CA 1
ATOM 636 C C . THR A 1 85 ? 6.982 -10.453 15.756 1.00 95.88 85 THR A C 1
ATOM 638 O O . THR A 1 85 ? 7.857 -11.128 15.209 1.00 95.88 85 THR A O 1
ATOM 641 N N . LEU A 1 86 ? 7.063 -9.120 15.857 1.00 96.12 86 LEU A N 1
ATOM 642 C CA . LEU A 1 86 ? 8.177 -8.321 15.334 1.00 96.12 86 LEU A CA 1
ATOM 643 C C . LEU A 1 86 ? 9.531 -8.723 15.934 1.00 96.12 86 LEU A C 1
ATOM 645 O O . LEU A 1 86 ? 10.545 -8.723 15.240 1.00 96.12 86 LEU A O 1
ATOM 649 N N . THR A 1 87 ? 9.543 -9.072 17.221 1.00 96.31 87 THR A N 1
ATOM 650 C CA . THR A 1 87 ? 10.757 -9.468 17.948 1.00 96.31 87 THR A CA 1
ATOM 651 C C . THR A 1 87 ? 11.185 -10.895 17.619 1.00 96.31 87 THR A C 1
ATOM 653 O O . THR A 1 87 ? 12.381 -11.171 17.539 1.00 96.31 87 THR A O 1
ATOM 656 N N . ALA A 1 88 ? 10.227 -11.806 17.438 1.00 96.06 88 ALA A N 1
ATOM 657 C CA . ALA A 1 88 ? 10.504 -13.216 17.193 1.00 96.06 88 ALA A CA 1
ATOM 658 C C . ALA A 1 88 ? 11.051 -13.474 15.782 1.00 96.06 88 ALA A C 1
ATOM 660 O O . ALA A 1 88 ? 11.928 -14.319 15.619 1.00 96.06 88 ALA A O 1
ATOM 661 N N . ASN A 1 89 ? 10.562 -12.741 14.775 1.00 95.06 89 ASN A N 1
ATOM 662 C CA . ASN A 1 89 ? 10.903 -12.979 13.370 1.00 95.06 89 ASN A CA 1
ATOM 663 C C . ASN A 1 89 ? 11.320 -11.692 12.633 1.00 95.06 89 ASN A C 1
ATOM 665 O O . ASN A 1 89 ? 10.720 -11.359 11.608 1.00 95.06 89 ASN A O 1
ATOM 669 N N . PRO A 1 90 ? 12.314 -10.935 13.130 1.00 96.38 90 PRO A N 1
ATOM 670 C CA . PRO A 1 90 ? 12.620 -9.614 12.603 1.00 96.38 90 PRO A CA 1
ATOM 671 C C . PRO A 1 90 ? 13.135 -9.691 11.165 1.00 96.38 90 PRO A C 1
ATOM 673 O O . PRO A 1 90 ? 14.006 -10.497 10.832 1.00 96.38 90 PRO A O 1
ATOM 676 N N . MET A 1 91 ? 12.647 -8.785 10.325 1.00 93.62 91 MET A N 1
ATOM 677 C CA . MET A 1 91 ? 13.194 -8.518 9.000 1.00 93.62 91 MET A CA 1
ATOM 678 C C . MET A 1 91 ? 13.726 -7.089 8.931 1.00 93.62 91 MET A C 1
ATOM 680 O O . MET A 1 91 ? 13.335 -6.208 9.699 1.00 93.62 91 MET A O 1
ATOM 684 N N . LYS A 1 92 ? 14.628 -6.842 7.980 1.00 87.81 92 LYS A N 1
ATOM 685 C CA . LYS A 1 92 ? 15.084 -5.484 7.690 1.00 87.81 92 LYS A CA 1
ATOM 686 C C . LYS A 1 92 ? 13.919 -4.686 7.094 1.00 87.81 92 LYS A C 1
ATOM 688 O O . LYS A 1 92 ? 13.469 -4.998 5.998 1.00 87.81 92 LYS A O 1
ATOM 693 N N . GLY A 1 93 ? 13.461 -3.668 7.817 1.00 80.75 93 GLY A N 1
ATOM 694 C CA . GLY A 1 93 ? 12.478 -2.694 7.343 1.00 80.75 93 GLY A CA 1
ATOM 695 C C . GLY A 1 93 ? 13.109 -1.396 6.837 1.00 80.75 93 GLY A C 1
ATOM 696 O O . GLY A 1 93 ? 14.303 -1.145 7.040 1.00 80.75 93 GLY A O 1
ATOM 697 N N . GLY A 1 94 ? 12.289 -0.572 6.183 1.00 77.62 94 GLY A N 1
ATOM 698 C CA . GLY A 1 94 ? 12.599 0.828 5.890 1.00 77.62 94 GLY A CA 1
ATOM 699 C C . GLY A 1 94 ? 12.495 1.719 7.135 1.00 77.62 94 GLY A C 1
ATOM 700 O O . GLY A 1 94 ? 12.344 1.238 8.256 1.00 77.62 94 GLY A O 1
ATOM 701 N N . LYS A 1 95 ? 12.564 3.044 6.954 1.00 80.25 95 LYS A N 1
ATOM 702 C CA . LYS A 1 95 ? 12.383 3.999 8.068 1.00 80.25 95 LYS A CA 1
ATOM 703 C C . LYS A 1 95 ? 10.948 4.026 8.607 1.00 80.25 95 LYS A C 1
ATOM 705 O O . LYS A 1 95 ? 10.749 4.386 9.762 1.00 80.25 95 LYS A O 1
ATOM 710 N N . GLU A 1 96 ? 9.989 3.658 7.767 1.00 81.62 96 GLU A N 1
ATOM 711 C CA . GLU A 1 96 ? 8.551 3.831 8.012 1.00 81.62 96 GLU A CA 1
ATOM 712 C C . GLU A 1 96 ? 7.899 2.566 8.562 1.00 81.62 96 GLU A C 1
ATOM 714 O O . GLU A 1 96 ? 6.920 2.624 9.303 1.00 81.62 96 GLU A O 1
ATOM 719 N N . HIS A 1 97 ? 8.494 1.416 8.241 1.00 88.50 97 HIS A N 1
ATOM 720 C CA . HIS A 1 97 ? 7.934 0.109 8.521 1.00 88.50 97 HIS A CA 1
ATOM 721 C C . HIS A 1 97 ? 8.841 -0.689 9.454 1.00 88.50 97 HIS A C 1
ATOM 723 O O . HIS A 1 97 ? 10.017 -0.924 9.165 1.00 88.50 97 HIS A O 1
ATOM 729 N N . ARG A 1 98 ? 8.264 -1.206 10.541 1.00 95.00 98 ARG A N 1
ATOM 730 C CA . ARG A 1 98 ? 8.818 -2.383 11.225 1.00 95.00 98 ARG A CA 1
ATOM 731 C C . ARG A 1 98 ? 8.303 -3.627 10.522 1.00 95.00 98 ARG A C 1
ATOM 733 O O . ARG A 1 98 ? 7.123 -3.684 10.188 1.00 95.00 98 ARG A O 1
ATOM 740 N N . VAL A 1 99 ? 9.179 -4.601 10.296 1.00 96.38 99 VAL A N 1
ATOM 741 C CA . VAL A 1 99 ? 8.878 -5.736 9.419 1.00 96.38 99 VAL A CA 1
ATOM 742 C C . VAL A 1 99 ? 9.226 -7.053 10.100 1.00 96.38 99 VAL A C 1
ATOM 744 O O . VAL A 1 99 ? 10.262 -7.153 10.761 1.00 96.38 99 VAL A O 1
ATOM 747 N N . ALA A 1 100 ? 8.380 -8.064 9.919 1.00 97.50 100 ALA A N 1
ATOM 748 C CA . ALA A 1 100 ? 8.644 -9.426 10.359 1.00 97.50 100 ALA A CA 1
ATOM 749 C C . ALA A 1 100 ? 8.186 -10.476 9.353 1.00 97.50 100 ALA A C 1
ATOM 751 O O . ALA A 1 100 ? 7.234 -10.268 8.606 1.00 97.50 100 ALA A O 1
ATOM 752 N N . PHE A 1 101 ? 8.855 -11.625 9.370 1.00 97.00 101 PHE A N 1
ATOM 753 C CA . PHE A 1 101 ? 8.456 -12.785 8.585 1.00 97.00 101 PHE A CA 1
ATOM 754 C C . PHE A 1 101 ? 7.466 -13.645 9.375 1.00 97.00 101 PHE A C 1
ATOM 756 O O . PHE A 1 101 ? 7.696 -13.963 10.539 1.00 97.00 101 PHE A O 1
ATOM 763 N N . LEU A 1 102 ? 6.373 -14.047 8.737 1.00 96.44 102 LEU A N 1
ATOM 764 C CA . LEU A 1 102 ? 5.377 -14.969 9.270 1.00 96.44 102 LEU A CA 1
ATOM 765 C C . LEU A 1 102 ? 5.532 -16.318 8.551 1.00 96.44 102 LEU A C 1
ATOM 767 O O . LEU A 1 102 ? 4.895 -16.527 7.516 1.00 96.44 102 LEU A O 1
ATOM 771 N N . PRO A 1 103 ? 6.375 -17.238 9.058 1.00 92.69 103 PRO A N 1
ATOM 772 C CA . PRO A 1 103 ? 6.712 -18.470 8.344 1.00 92.69 103 PRO A CA 1
ATOM 773 C C . PRO A 1 103 ? 5.519 -19.410 8.162 1.00 92.69 103 PRO A C 1
ATOM 775 O O . PRO A 1 103 ? 5.433 -20.083 7.145 1.00 92.69 103 PRO A O 1
ATOM 778 N N . GLU A 1 104 ? 4.580 -19.441 9.113 1.00 92.94 104 GLU A N 1
ATOM 779 C CA . GLU A 1 104 ? 3.433 -20.362 9.064 1.00 92.94 104 GLU A CA 1
ATOM 780 C C . GLU A 1 104 ? 2.467 -20.079 7.910 1.00 92.94 104 GLU A C 1
ATOM 782 O O . GLU A 1 104 ? 1.749 -20.973 7.468 1.00 92.94 104 GLU A O 1
ATOM 787 N N . VAL A 1 105 ? 2.446 -18.836 7.431 1.00 93.44 105 VAL A N 1
ATOM 788 C CA . VAL A 1 105 ? 1.564 -18.390 6.346 1.00 93.44 105 VAL A CA 1
ATOM 789 C C . VAL A 1 105 ? 2.340 -17.859 5.142 1.00 93.44 105 VAL A C 1
ATOM 791 O O . VAL A 1 105 ? 1.717 -17.405 4.191 1.00 93.44 105 VAL A O 1
ATOM 794 N N . GLU A 1 106 ? 3.676 -17.907 5.184 1.00 95.94 106 GLU A N 1
ATOM 795 C CA . GLU A 1 106 ? 4.594 -17.367 4.171 1.00 95.94 106 GLU A CA 1
ATOM 796 C C . GLU A 1 106 ? 4.285 -15.910 3.789 1.00 95.94 106 GLU A C 1
ATOM 798 O O . GLU A 1 106 ? 4.196 -15.537 2.617 1.00 95.94 106 GLU A O 1
ATOM 803 N N . ARG A 1 107 ? 4.116 -15.056 4.804 1.00 97.44 107 ARG A N 1
ATOM 804 C CA . ARG A 1 107 ? 3.819 -13.626 4.624 1.00 97.44 107 ARG A CA 1
ATOM 805 C C . ARG A 1 107 ? 4.813 -12.745 5.353 1.00 97.44 107 ARG A C 1
ATOM 807 O O . ARG A 1 107 ? 5.487 -13.170 6.285 1.00 97.44 107 ARG A O 1
ATOM 814 N N . VAL A 1 108 ? 4.883 -11.495 4.936 1.00 96.81 108 VAL A N 1
ATOM 815 C CA . VAL A 1 108 ? 5.620 -10.434 5.612 1.00 96.81 108 VAL A CA 1
ATOM 816 C C . VAL A 1 108 ? 4.615 -9.542 6.317 1.00 96.81 108 VAL A C 1
ATOM 818 O O . VAL A 1 108 ? 3.712 -9.018 5.673 1.00 96.81 108 VAL A O 1
ATOM 821 N N . LEU A 1 109 ? 4.772 -9.372 7.626 1.00 97.50 109 LEU A N 1
ATOM 822 C CA . LEU A 1 109 ? 4.037 -8.407 8.434 1.00 97.50 109 LEU A CA 1
ATOM 823 C C . LEU A 1 109 ? 4.765 -7.067 8.404 1.00 97.50 109 LEU A C 1
ATOM 825 O O . LEU A 1 109 ? 5.966 -7.011 8.672 1.00 97.50 109 LEU A O 1
ATOM 829 N N . LYS A 1 110 ? 4.032 -5.992 8.123 1.00 96.56 110 LYS A N 1
ATOM 830 C CA . LYS A 1 110 ? 4.507 -4.611 8.168 1.00 96.56 110 LYS A CA 1
ATOM 831 C C . LYS A 1 110 ? 3.685 -3.824 9.179 1.00 96.56 110 LYS A C 1
ATOM 833 O O . LYS A 1 110 ? 2.462 -3.928 9.226 1.00 96.56 110 LYS A O 1
ATOM 838 N N . VAL A 1 111 ? 4.372 -3.021 9.984 1.00 97.00 111 VAL A N 1
ATOM 839 C CA . VAL A 1 111 ? 3.751 -2.085 10.922 1.00 97.00 111 VAL A CA 1
ATOM 840 C C . VAL A 1 111 ? 4.219 -0.682 10.598 1.00 97.00 111 VAL A C 1
ATOM 842 O O . VAL A 1 111 ? 5.406 -0.385 10.763 1.00 97.00 111 VAL A O 1
ATOM 845 N N . ALA A 1 112 ? 3.278 0.158 10.186 1.00 95.56 112 ALA A N 1
ATOM 846 C CA . ALA A 1 112 ? 3.485 1.570 9.908 1.00 95.56 112 ALA A CA 1
ATOM 847 C C . ALA A 1 112 ? 2.885 2.437 11.012 1.00 95.5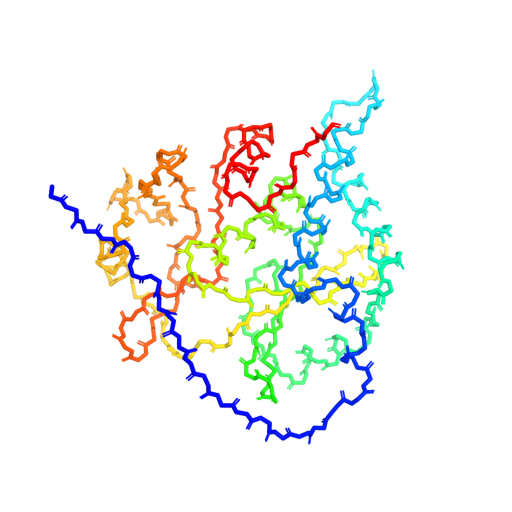6 112 ALA A C 1
ATOM 849 O O . ALA A 1 112 ? 1.812 2.144 11.537 1.00 95.56 112 ALA A O 1
ATOM 850 N N . ASP A 1 113 ? 3.559 3.532 11.342 1.00 94.62 113 ASP A N 1
ATOM 851 C CA . ASP A 1 113 ? 2.963 4.596 12.143 1.00 94.62 113 ASP A CA 1
ATOM 852 C C . ASP A 1 113 ? 2.185 5.542 11.230 1.00 94.62 113 ASP A C 1
ATOM 854 O O . ASP A 1 113 ? 2.767 6.121 10.315 1.00 94.62 113 ASP A O 1
ATOM 858 N N . ALA A 1 114 ? 0.895 5.736 11.504 1.00 92.56 114 ALA A N 1
ATOM 859 C CA . ALA A 1 114 ? 0.000 6.531 10.665 1.00 92.56 114 ALA A CA 1
ATOM 860 C C . ALA A 1 114 ? 0.489 7.967 10.398 1.00 92.56 114 ALA A C 1
ATOM 862 O O . ALA A 1 114 ? 0.073 8.578 9.422 1.00 92.56 114 ALA A O 1
ATOM 863 N N . ARG A 1 115 ? 1.356 8.523 11.255 1.00 89.19 115 ARG A N 1
ATOM 864 C CA . ARG A 1 115 ? 1.891 9.888 11.126 1.00 89.19 115 ARG A CA 1
ATOM 865 C C . ARG A 1 115 ? 3.322 9.947 10.584 1.00 89.19 115 ARG A C 1
ATOM 867 O O . ARG A 1 115 ? 3.890 11.033 10.527 1.00 89.19 115 ARG A O 1
ATOM 874 N N . MET A 1 116 ? 3.938 8.812 10.253 1.00 87.94 116 MET A N 1
ATOM 875 C CA . MET A 1 116 ? 5.312 8.747 9.723 1.00 87.94 116 MET A CA 1
ATOM 876 C C . MET A 1 116 ? 5.398 8.047 8.364 1.00 87.94 116 MET A C 1
ATOM 878 O O . MET A 1 116 ? 6.434 7.475 8.035 1.00 87.94 116 MET A O 1
ATOM 882 N N . LEU A 1 117 ? 4.306 8.070 7.608 1.00 86.06 117 LEU A N 1
ATOM 883 C CA . LEU A 1 117 ? 4.244 7.530 6.255 1.00 86.06 117 LEU A CA 1
ATOM 884 C C . LEU A 1 117 ? 4.929 8.474 5.253 1.00 86.06 117 LEU A C 1
ATOM 886 O O . LEU A 1 117 ? 4.921 9.690 5.453 1.00 86.06 117 LEU A O 1
ATOM 890 N N . ALA A 1 118 ? 5.461 7.917 4.162 1.00 80.62 118 ALA A N 1
ATOM 891 C CA . ALA A 1 118 ? 5.989 8.663 3.014 1.00 80.62 118 ALA A CA 1
ATOM 892 C C . ALA A 1 118 ? 4.904 9.402 2.220 1.00 80.62 118 ALA A C 1
ATOM 894 O O . ALA A 1 118 ? 5.222 10.259 1.394 1.00 80.62 118 ALA A O 1
ATOM 895 N N . THR A 1 119 ? 3.637 9.040 2.417 1.00 82.50 119 THR A N 1
ATOM 896 C CA . THR A 1 119 ? 2.498 9.578 1.673 1.00 82.50 119 THR A CA 1
ATOM 897 C C . THR A 1 119 ? 1.981 10.878 2.284 1.00 82.50 119 THR A C 1
ATOM 899 O O . THR A 1 119 ? 2.179 11.160 3.465 1.00 82.50 119 THR A O 1
ATOM 902 N N . GLU A 1 120 ? 1.267 11.674 1.483 1.00 81.19 120 GLU A N 1
ATOM 903 C CA . GLU A 1 120 ? 0.661 12.927 1.955 1.00 81.19 120 GLU A CA 1
ATOM 904 C C . GLU A 1 120 ? -0.479 12.687 2.959 1.00 81.19 120 GLU A C 1
ATOM 906 O O . GLU A 1 120 ? -0.756 13.540 3.805 1.00 81.19 120 GLU A O 1
ATOM 911 N N . SER A 1 121 ? -1.129 11.521 2.883 1.00 90.31 121 SER A N 1
ATOM 912 C CA . SER A 1 121 ? -2.279 11.154 3.709 1.00 90.31 121 SER A CA 1
ATOM 913 C C . SER A 1 121 ? -2.347 9.640 3.982 1.00 90.31 121 SER A C 1
ATOM 915 O O . SER A 1 121 ? -1.711 8.832 3.293 1.00 90.31 121 SER A O 1
ATOM 917 N N . LEU A 1 122 ? -3.146 9.230 4.973 1.00 93.19 122 LEU A N 1
ATOM 918 C CA . LEU A 1 122 ? -3.517 7.827 5.198 1.00 93.19 122 LEU A CA 1
ATOM 919 C C . LEU A 1 122 ? -4.358 7.273 4.055 1.00 93.19 122 LEU A C 1
ATOM 921 O O . LEU A 1 122 ? -4.272 6.084 3.744 1.00 93.19 122 LEU A O 1
ATOM 925 N N . PHE A 1 123 ? -5.189 8.116 3.446 1.00 94.69 123 PHE A N 1
ATOM 926 C CA . PHE A 1 123 ? -5.969 7.715 2.286 1.00 94.69 123 PHE A CA 1
ATOM 927 C C . PHE A 1 123 ? -5.064 7.324 1.122 1.00 94.69 123 PHE A C 1
ATOM 929 O O . PHE A 1 123 ? -5.271 6.265 0.527 1.00 94.69 123 PHE A O 1
ATOM 936 N N . ASP A 1 124 ? -4.034 8.122 0.839 1.00 94.31 124 ASP A N 1
ATOM 937 C CA . ASP A 1 124 ? -3.050 7.799 -0.193 1.00 94.31 124 ASP A CA 1
ATOM 938 C C . ASP A 1 124 ? -2.334 6.491 0.133 1.00 94.31 124 ASP A C 1
ATOM 940 O O . ASP A 1 124 ? -2.291 5.609 -0.718 1.00 94.31 124 ASP A O 1
ATOM 944 N N . TYR A 1 125 ? -1.911 6.299 1.386 1.00 95.38 125 TYR A N 1
ATOM 945 C CA . TYR A 1 125 ? -1.290 5.049 1.821 1.00 95.38 125 TYR A CA 1
ATOM 946 C C . TYR A 1 125 ? -2.180 3.828 1.574 1.00 95.38 125 TYR A C 1
ATOM 948 O O . TYR A 1 125 ? -1.780 2.909 0.867 1.00 95.38 125 TYR A O 1
ATOM 956 N N . LEU A 1 126 ? -3.412 3.801 2.097 1.00 96.81 126 LEU A N 1
ATOM 957 C CA . LEU A 1 126 ? -4.285 2.629 1.932 1.00 96.81 126 LEU A CA 1
ATOM 958 C C . LEU A 1 126 ? -4.664 2.379 0.470 1.00 96.81 126 LEU A C 1
ATOM 960 O O . LEU A 1 126 ? -4.862 1.233 0.065 1.00 96.81 126 LEU A O 1
ATOM 964 N N . THR A 1 127 ? -4.765 3.433 -0.334 1.00 97.19 127 THR A N 1
ATOM 965 C CA . THR A 1 127 ? -5.088 3.289 -1.755 1.00 97.19 127 THR A CA 1
ATOM 966 C C . THR A 1 127 ? -3.873 2.927 -2.605 1.00 97.19 127 THR A C 1
ATOM 968 O O . THR A 1 127 ? -4.063 2.246 -3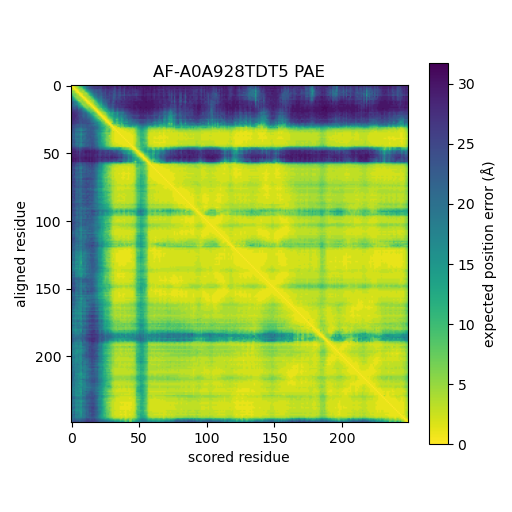.606 1.00 97.19 127 THR A O 1
ATOM 971 N N . ASP A 1 128 ? -2.645 3.268 -2.203 1.00 97.31 128 ASP A N 1
ATOM 972 C CA . ASP A 1 128 ? -1.418 2.728 -2.810 1.00 97.31 128 ASP A CA 1
ATOM 973 C C . ASP A 1 128 ? -1.366 1.203 -2.656 1.00 97.31 128 ASP A C 1
ATOM 975 O O . ASP A 1 128 ? -1.005 0.497 -3.597 1.00 97.31 128 ASP A O 1
ATOM 979 N N . LEU A 1 129 ? -1.809 0.672 -1.509 1.00 97.44 129 LEU A N 1
ATOM 980 C CA . LEU A 1 129 ? -1.911 -0.777 -1.304 1.00 97.44 129 LEU A CA 1
ATOM 981 C C . LEU A 1 129 ? -2.962 -1.411 -2.235 1.00 97.44 129 LEU A C 1
ATOM 983 O O . LEU A 1 129 ? -2.706 -2.457 -2.826 1.00 97.44 129 LEU A O 1
ATOM 987 N N . LEU A 1 130 ? -4.126 -0.768 -2.418 1.00 97.50 130 LEU A N 1
ATOM 988 C CA . LEU A 1 130 ? -5.148 -1.238 -3.369 1.00 97.50 130 LEU A CA 1
ATOM 989 C C . LEU A 1 130 ? -4.638 -1.221 -4.813 1.00 97.50 130 LEU A C 1
ATOM 991 O O . LEU A 1 130 ? -4.878 -2.166 -5.562 1.00 97.50 130 LEU A O 1
ATOM 995 N N . LEU A 1 131 ? -3.946 -0.153 -5.206 1.00 97.19 131 LEU A N 1
ATOM 996 C CA . LEU A 1 131 ? -3.376 -0.011 -6.544 1.00 97.19 131 LEU A CA 1
ATOM 997 C C . LEU A 1 131 ? -2.227 -1.001 -6.764 1.00 97.19 131 LEU A C 1
ATOM 999 O O . LEU A 1 131 ? -2.118 -1.551 -7.854 1.00 97.19 131 LEU A O 1
ATOM 1003 N N . SER A 1 132 ? -1.435 -1.303 -5.734 1.00 96.56 132 SER A N 1
ATOM 1004 C CA . SER A 1 132 ? -0.406 -2.348 -5.788 1.00 96.56 132 SER A CA 1
ATOM 1005 C C . SER A 1 132 ? -1.023 -3.728 -6.016 1.00 96.56 132 SER A C 1
ATOM 1007 O O . SER A 1 132 ? -0.600 -4.440 -6.924 1.00 96.56 132 SER A O 1
ATOM 1009 N N . ASN A 1 133 ? -2.086 -4.074 -5.282 1.00 96.31 133 ASN A N 1
ATOM 1010 C CA . ASN A 1 133 ? -2.831 -5.316 -5.518 1.00 96.31 133 ASN A CA 1
ATOM 1011 C C . ASN A 1 133 ? -3.421 -5.362 -6.935 1.00 96.31 133 ASN A C 1
ATOM 1013 O O . ASN A 1 133 ? -3.418 -6.404 -7.581 1.00 96.31 133 ASN A O 1
ATOM 1017 N N . HIS A 1 134 ? -3.911 -4.226 -7.437 1.00 95.44 134 HIS A N 1
ATOM 1018 C CA . HIS A 1 134 ? -4.520 -4.139 -8.761 1.00 95.44 134 HIS A CA 1
ATOM 1019 C C . HIS A 1 134 ? -3.506 -4.262 -9.909 1.00 95.44 134 HIS A C 1
ATOM 1021 O O . HIS A 1 134 ? -3.726 -5.037 -10.838 1.00 95.44 134 HIS A O 1
ATOM 1027 N N . TYR A 1 135 ? -2.410 -3.503 -9.866 1.00 93.75 135 TYR A N 1
ATOM 1028 C CA . TYR A 1 135 ? -1.463 -3.394 -10.979 1.00 93.75 135 TYR A CA 1
ATOM 1029 C C . TYR A 1 135 ? -0.313 -4.394 -10.919 1.00 93.75 135 TYR A C 1
ATOM 1031 O O . TYR A 1 135 ? 0.228 -4.760 -11.963 1.00 93.75 135 TYR A O 1
ATOM 1039 N N . PHE A 1 136 ? 0.075 -4.831 -9.722 1.00 91.81 136 PHE A N 1
ATOM 1040 C CA . PHE A 1 136 ? 1.217 -5.726 -9.531 1.00 91.81 136 PHE A CA 1
ATOM 1041 C C . PHE A 1 136 ? 0.819 -7.143 -9.120 1.00 91.81 136 PHE A C 1
ATOM 1043 O O . PHE A 1 136 ? 1.710 -7.950 -8.871 1.00 91.81 136 PHE A O 1
ATOM 1050 N N . ASP A 1 137 ? -0.485 -7.455 -9.108 1.00 90.56 137 ASP A N 1
ATOM 1051 C CA . ASP A 1 137 ? -1.026 -8.757 -8.677 1.00 90.56 137 ASP A CA 1
ATOM 1052 C C . ASP A 1 137 ? -0.511 -9.155 -7.282 1.00 90.56 137 ASP A C 1
ATOM 1054 O O . ASP A 1 137 ? -0.263 -10.324 -6.982 1.00 90.56 137 ASP A O 1
ATOM 1058 N N . ASP A 1 138 ? -0.293 -8.146 -6.433 1.00 92.19 138 ASP A N 1
ATOM 1059 C CA . ASP A 1 138 ? 0.052 -8.357 -5.036 1.00 92.19 138 ASP A CA 1
ATOM 1060 C C . ASP A 1 138 ? -1.203 -8.797 -4.255 1.00 92.19 138 ASP A C 1
ATOM 1062 O O . ASP A 1 138 ? -2.347 -8.659 -4.694 1.00 92.19 138 ASP A O 1
ATOM 1066 N N . ASP A 1 139 ? -0.996 -9.332 -3.060 1.00 95.06 139 ASP A N 1
ATOM 1067 C CA . ASP A 1 139 ? -2.057 -9.687 -2.125 1.00 95.06 139 ASP A CA 1
ATOM 1068 C C . ASP A 1 139 ? -1.786 -9.033 -0.773 1.00 95.06 139 ASP A C 1
ATOM 1070 O O . ASP A 1 139 ? -1.638 -9.700 0.253 1.00 95.06 139 ASP A O 1
ATOM 1074 N N . ILE A 1 140 ? -1.687 -7.707 -0.764 1.00 96.50 140 ILE A N 1
ATOM 1075 C CA . ILE A 1 140 ? -1.558 -6.910 0.451 1.00 96.50 140 ILE A CA 1
ATOM 1076 C C . ILE A 1 140 ? -2.892 -6.904 1.194 1.00 96.50 140 ILE A C 1
ATOM 1078 O O . ILE A 1 140 ? -3.955 -6.642 0.628 1.00 96.50 140 ILE A O 1
ATOM 1082 N N . ARG A 1 141 ? -2.828 -7.163 2.495 1.00 96.25 141 ARG A N 1
ATOM 1083 C CA . ARG A 1 141 ? -3.972 -7.261 3.397 1.00 96.25 141 ARG A CA 1
ATOM 1084 C C . ARG A 1 141 ? -3.808 -6.268 4.529 1.00 96.25 141 ARG A C 1
ATOM 1086 O O . ARG A 1 141 ? -2.726 -6.160 5.099 1.00 96.25 141 ARG A O 1
ATOM 1093 N N . LEU A 1 142 ? -4.891 -5.585 4.876 1.00 96.44 142 LEU A N 1
ATOM 1094 C CA . LEU A 1 142 ? -4.990 -4.860 6.137 1.00 96.44 142 LEU A CA 1
ATOM 1095 C C . LEU A 1 142 ? -5.431 -5.855 7.215 1.00 96.44 142 LEU A C 1
ATOM 1097 O O . LEU A 1 142 ? -6.507 -6.433 7.106 1.00 96.44 142 LEU A O 1
ATOM 1101 N N . GLU A 1 143 ? -4.601 -6.074 8.230 1.00 95.25 143 GLU A N 1
ATOM 1102 C CA . GLU A 1 143 ? -4.921 -6.997 9.332 1.00 95.25 143 GLU A CA 1
ATOM 1103 C C . GLU A 1 143 ? -5.663 -6.291 10.468 1.00 95.25 143 GLU A C 1
ATOM 1105 O O . GLU A 1 143 ? -6.393 -6.913 11.233 1.00 95.25 143 GLU A O 1
ATOM 1110 N N . GLY A 1 144 ? -5.468 -4.979 10.583 1.00 96.12 144 GLY A N 1
ATOM 1111 C CA . GLY A 1 144 ? -6.061 -4.157 11.623 1.00 96.12 144 GLY A CA 1
ATOM 1112 C C . GLY A 1 144 ? -5.136 -3.016 12.018 1.00 96.12 144 GLY A C 1
ATOM 1113 O O . GLY A 1 144 ? -4.234 -2.621 11.271 1.00 96.12 144 GLY A O 1
ATOM 1114 N N . ALA A 1 145 ? -5.353 -2.489 13.215 1.00 97.25 145 ALA A N 1
ATOM 1115 C CA . ALA A 1 145 ? -4.502 -1.459 13.788 1.00 97.25 145 ALA A CA 1
ATOM 1116 C C . ALA A 1 145 ? -4.440 -1.593 15.309 1.00 97.25 145 ALA A C 1
ATOM 1118 O O . ALA A 1 145 ? -5.296 -2.218 15.931 1.00 97.25 145 ALA A O 1
ATOM 1119 N N . TYR A 1 146 ? -3.434 -0.980 15.920 1.00 97.00 146 TYR A N 1
ATOM 1120 C CA . TYR A 1 146 ? -3.370 -0.818 17.369 1.00 97.00 146 TYR A CA 1
ATOM 1121 C C . TYR A 1 146 ? -2.953 0.602 17.729 1.00 97.00 146 TYR A C 1
ATOM 1123 O O . TYR A 1 146 ? -2.354 1.315 16.925 1.00 97.00 146 TYR A O 1
ATOM 1131 N N . THR A 1 147 ? -3.260 1.011 18.958 1.00 95.69 147 THR A N 1
ATOM 1132 C CA . THR A 1 147 ? -2.828 2.304 19.491 1.00 95.69 147 THR A CA 1
ATOM 1133 C C . THR A 1 147 ? -1.775 2.101 20.570 1.00 95.69 147 THR A C 1
ATOM 1135 O O . THR A 1 147 ? -1.978 1.341 21.512 1.00 95.69 147 THR A O 1
ATOM 1138 N N . GLU A 1 148 ? -0.660 2.816 20.465 1.00 94.06 148 GLU A N 1
ATOM 1139 C CA . GLU A 1 148 ? 0.386 2.852 21.488 1.00 94.06 148 GLU A CA 1
ATOM 1140 C C . GLU A 1 148 ? 0.854 4.297 21.678 1.00 94.06 148 GLU A C 1
ATOM 1142 O O . GLU A 1 148 ? 1.122 5.012 20.714 1.00 94.06 148 GLU A O 1
ATOM 1147 N N . GLY A 1 149 ? 0.894 4.770 22.928 1.00 91.12 149 GLY A N 1
ATOM 1148 C CA . GLY A 1 149 ? 1.309 6.146 23.227 1.00 91.12 149 GLY A CA 1
ATOM 1149 C C . GLY A 1 149 ? 0.457 7.227 22.544 1.00 91.12 149 GLY A C 1
ATOM 1150 O O . GLY A 1 149 ? 0.971 8.298 22.235 1.00 91.12 149 GLY A O 1
ATOM 1151 N N . GLY A 1 150 ? -0.823 6.944 22.269 1.00 90.12 150 GLY A N 1
ATOM 1152 C CA . GLY A 1 150 ? -1.729 7.855 21.556 1.00 90.12 150 GLY A CA 1
ATOM 1153 C C . GLY A 1 150 ? -1.494 7.936 20.042 1.00 90.12 150 GLY A C 1
ATOM 1154 O O . GLY A 1 150 ? -2.039 8.825 19.391 1.00 90.12 150 GLY A O 1
ATOM 1155 N N . ARG A 1 151 ? -0.680 7.037 19.478 1.00 93.81 151 ARG A N 1
ATOM 1156 C CA . ARG A 1 151 ? -0.396 6.948 18.042 1.00 93.81 151 ARG A CA 1
ATOM 1157 C C . ARG A 1 151 ? -1.052 5.702 17.463 1.00 93.81 151 ARG A C 1
ATOM 1159 O O . ARG A 1 151 ? -0.993 4.642 18.083 1.00 93.81 151 ARG A O 1
ATOM 1166 N N . LEU A 1 152 ? -1.656 5.847 16.286 1.00 95.75 152 LEU A N 1
ATOM 1167 C CA . LEU A 1 152 ? -2.247 4.742 15.538 1.00 95.75 152 LEU A CA 1
ATOM 1168 C C . LEU A 1 152 ? -1.163 4.049 14.706 1.00 95.75 152 LEU A C 1
ATOM 1170 O O . LEU A 1 152 ? -0.475 4.696 13.915 1.00 95.75 152 LEU A O 1
ATOM 1174 N N . PHE A 1 153 ? -1.046 2.736 14.864 1.00 97.19 153 PHE A N 1
ATOM 1175 C CA . PHE A 1 153 ? -0.171 1.883 14.072 1.00 97.19 153 PHE A CA 1
ATOM 1176 C C . PHE A 1 153 ? -1.003 0.955 13.201 1.00 97.19 153 PHE A C 1
ATOM 1178 O O . PHE A 1 153 ? -1.823 0.190 13.707 1.00 97.19 153 PHE A O 1
ATOM 1185 N N . ILE A 1 154 ? -0.766 1.012 11.897 1.00 97.25 154 ILE A N 1
ATOM 1186 C CA . ILE A 1 154 ? -1.447 0.199 10.895 1.00 97.25 154 ILE A CA 1
ATOM 1187 C C . ILE A 1 154 ? -0.654 -1.085 10.700 1.00 97.25 154 ILE A C 1
ATOM 1189 O O . ILE A 1 154 ? 0.572 -1.044 10.566 1.00 97.25 154 ILE A O 1
ATOM 1193 N N . VAL A 1 155 ? -1.351 -2.219 10.689 1.00 97.50 155 VAL A N 1
ATOM 1194 C CA . VAL A 1 155 ? -0.745 -3.532 10.482 1.00 97.50 155 VAL A CA 1
ATOM 1195 C C . VAL A 1 155 ? -1.237 -4.104 9.165 1.00 97.50 155 VAL A C 1
ATOM 1197 O O . VAL A 1 155 ? -2.433 -4.334 8.976 1.00 97.50 155 VAL A O 1
ATOM 1200 N N . THR A 1 156 ? -0.300 -4.354 8.260 1.00 97.25 156 THR A N 1
ATOM 1201 C CA . THR A 1 156 ? -0.563 -4.998 6.976 1.00 97.25 156 THR A CA 1
ATOM 1202 C C . THR A 1 156 ? 0.267 -6.263 6.836 1.00 97.25 156 THR A C 1
ATOM 1204 O O . THR A 1 156 ? 1.300 -6.434 7.491 1.00 97.25 156 THR A O 1
ATOM 1207 N N . THR A 1 157 ? -0.177 -7.170 5.973 1.00 97.19 157 THR A N 1
ATOM 1208 C CA . THR A 1 157 ? 0.660 -8.272 5.504 1.00 97.19 157 THR A CA 1
ATOM 1209 C C . THR A 1 157 ? 0.682 -8.330 3.991 1.00 97.19 157 THR A C 1
ATOM 1211 O O . THR A 1 157 ? -0.295 -7.967 3.345 1.00 97.19 157 THR A O 1
ATOM 1214 N N . GLN A 1 158 ? 1.751 -8.871 3.422 1.00 95.62 158 GLN A N 1
ATOM 1215 C CA . GLN A 1 158 ? 1.844 -9.209 1.998 1.00 95.62 158 GLN A CA 1
ATOM 1216 C C . GLN A 1 158 ? 2.532 -10.571 1.820 1.00 95.62 158 GLN A C 1
ATOM 1218 O O . GLN A 1 158 ? 3.178 -11.038 2.765 1.00 95.62 158 GLN A O 1
ATOM 1223 N N . PRO A 1 159 ? 2.409 -11.241 0.663 1.00 95.62 159 PRO A N 1
ATOM 1224 C CA . PRO A 1 159 ? 3.141 -12.471 0.382 1.00 95.62 159 PRO A CA 1
ATOM 1225 C C . PRO A 1 159 ? 4.648 -12.286 0.571 1.00 95.62 159 PRO A C 1
ATOM 1227 O O . PRO A 1 159 ? 5.222 -11.259 0.205 1.00 95.62 159 PRO A O 1
ATOM 1230 N N . TYR A 1 160 ? 5.308 -13.284 1.153 1.00 96.00 160 TYR A N 1
ATOM 1231 C CA . TYR A 1 160 ? 6.762 -13.304 1.180 1.00 96.00 160 TYR A CA 1
ATOM 1232 C C . TYR A 1 160 ? 7.301 -13.683 -0.197 1.00 96.00 160 TYR A C 1
ATOM 1234 O O . TYR A 1 160 ? 6.969 -14.731 -0.747 1.00 96.00 160 TYR A O 1
ATOM 1242 N N . ILE A 1 161 ? 8.177 -12.837 -0.730 1.00 95.19 161 ILE A N 1
ATOM 1243 C CA . ILE A 1 161 ? 8.793 -13.043 -2.036 1.00 95.19 161 ILE A CA 1
ATOM 1244 C C . ILE A 1 161 ? 10.231 -13.485 -1.811 1.00 95.19 161 ILE A C 1
ATOM 1246 O O . ILE A 1 161 ? 11.073 -12.718 -1.342 1.00 95.19 161 ILE A O 1
ATOM 1250 N N . SER A 1 162 ? 10.515 -14.744 -2.141 1.00 94.94 162 SER A N 1
ATOM 1251 C CA . SER A 1 162 ? 11.882 -15.256 -2.124 1.00 94.94 162 SER A CA 1
ATOM 1252 C C . SER A 1 162 ? 12.621 -14.781 -3.372 1.00 94.94 162 SER A C 1
ATOM 1254 O O . SER A 1 162 ? 12.209 -15.068 -4.497 1.00 94.94 162 SER A O 1
ATOM 1256 N N . GLY A 1 163 ? 13.717 -14.051 -3.180 1.00 95.19 163 GLY A N 1
ATOM 1257 C CA . GLY A 1 163 ? 14.445 -13.460 -4.291 1.00 95.19 163 GLY A CA 1
ATOM 1258 C C . GLY A 1 163 ? 15.605 -12.577 -3.860 1.00 95.19 163 GLY A C 1
ATOM 1259 O O . GLY A 1 163 ? 16.080 -12.645 -2.724 1.00 95.19 163 GLY A O 1
ATOM 1260 N N . ILE A 1 164 ? 16.061 -11.749 -4.793 1.00 95.12 164 ILE A N 1
ATOM 1261 C CA . ILE A 1 164 ? 17.148 -10.790 -4.591 1.00 95.12 164 ILE A CA 1
ATOM 1262 C C . ILE A 1 164 ? 16.676 -9.373 -4.905 1.00 95.12 164 ILE A C 1
ATOM 1264 O O . ILE A 1 164 ? 15.806 -9.172 -5.748 1.00 95.12 164 ILE A O 1
ATOM 1268 N N . HIS A 1 165 ? 17.279 -8.383 -4.256 1.00 95.44 165 HIS A N 1
ATOM 1269 C CA . HIS A 1 165 ? 17.138 -6.996 -4.686 1.00 95.44 165 HIS A CA 1
ATOM 1270 C C . HIS A 1 165 ? 18.000 -6.784 -5.940 1.00 95.44 165 HIS A C 1
ATOM 1272 O O . HIS A 1 165 ? 19.219 -6.964 -5.839 1.00 95.44 165 HIS A O 1
ATOM 1278 N N . PRO A 1 166 ? 17.408 -6.452 -7.102 1.00 95.31 166 PRO A N 1
ATOM 1279 C CA . PRO A 1 166 ? 18.167 -6.231 -8.327 1.00 95.31 166 PRO A CA 1
ATOM 1280 C C . PRO A 1 166 ? 19.026 -4.975 -8.190 1.00 95.31 166 PRO A C 1
ATOM 1282 O O . PRO A 1 166 ? 18.665 -4.039 -7.470 1.00 95.31 166 PRO A O 1
ATOM 1285 N N . ASP A 1 167 ? 20.141 -4.909 -8.912 1.00 94.62 167 ASP A N 1
ATOM 1286 C CA . ASP A 1 167 ? 20.855 -3.643 -9.038 1.00 94.62 167 ASP A CA 1
ATOM 1287 C C . ASP A 1 167 ? 20.099 -2.651 -9.947 1.00 94.62 167 ASP A C 1
ATOM 1289 O O . ASP A 1 167 ? 19.035 -2.931 -10.503 1.00 94.62 167 ASP A O 1
ATOM 1293 N N . TRP A 1 168 ? 20.615 -1.428 -10.074 1.00 92.44 168 TRP A N 1
ATOM 1294 C CA . TRP A 1 168 ? 19.897 -0.376 -10.794 1.00 92.44 168 TRP A CA 1
ATOM 1295 C C . TRP A 1 168 ? 19.788 -0.578 -12.314 1.00 92.44 168 TRP A C 1
ATOM 1297 O O . TRP A 1 168 ? 18.720 -0.327 -12.889 1.00 92.44 168 TRP A O 1
ATOM 1307 N N . PRO A 1 169 ? 20.852 -1.015 -13.011 1.00 91.25 169 PRO A N 1
ATOM 1308 C CA . PRO A 1 169 ? 20.740 -1.501 -14.384 1.00 91.25 169 PRO A CA 1
ATOM 1309 C C . PRO A 1 169 ? 19.717 -2.632 -14.565 1.00 91.25 169 PRO A C 1
ATOM 1311 O O . PRO A 1 169 ? 18.881 -2.541 -15.469 1.00 91.25 169 PRO A O 1
ATOM 1314 N N . GLU A 1 170 ? 19.761 -3.664 -13.720 1.00 92.88 170 GLU A N 1
ATOM 1315 C CA . GLU A 1 170 ? 18.867 -4.825 -13.782 1.00 92.88 170 GLU A CA 1
ATOM 1316 C C . GLU A 1 170 ? 17.415 -4.429 -13.551 1.00 92.88 170 GLU A C 1
ATOM 1318 O O . GLU A 1 170 ? 16.538 -4.847 -14.312 1.00 92.88 170 GLU A O 1
ATOM 1323 N N . LEU A 1 171 ? 17.164 -3.566 -12.563 1.00 93.12 171 LEU A N 1
ATOM 1324 C CA . LEU A 1 171 ? 15.826 -3.077 -12.282 1.00 93.12 171 LEU A CA 1
ATOM 1325 C C . LEU A 1 171 ? 15.233 -2.373 -13.499 1.00 93.12 171 LEU A C 1
ATOM 1327 O O . LEU A 1 171 ? 14.152 -2.739 -13.945 1.00 93.12 171 LEU A O 1
ATOM 1331 N N . ARG A 1 172 ? 15.929 -1.381 -14.065 1.00 90.06 172 ARG A N 1
ATOM 1332 C CA . ARG A 1 172 ? 15.393 -0.604 -15.195 1.00 90.06 172 ARG A CA 1
ATOM 1333 C C . ARG A 1 172 ? 15.139 -1.475 -16.416 1.00 90.06 172 ARG A C 1
ATOM 1335 O O . ARG A 1 172 ? 14.112 -1.329 -17.074 1.00 90.06 172 ARG A O 1
ATOM 1342 N N . ALA A 1 173 ? 16.052 -2.401 -16.704 1.00 89.50 173 ALA A N 1
ATOM 1343 C CA . ALA A 1 173 ? 15.863 -3.367 -17.779 1.00 89.50 173 ALA A CA 1
ATOM 1344 C C . ALA A 1 173 ? 14.669 -4.295 -17.505 1.00 89.50 173 ALA A C 1
ATOM 1346 O O . ALA A 1 173 ? 13.935 -4.652 -18.426 1.00 89.50 173 ALA A O 1
ATOM 1347 N N . GLY A 1 174 ? 14.457 -4.688 -16.249 1.00 90.19 174 GLY A N 1
ATOM 1348 C CA . GLY A 1 174 ? 13.297 -5.456 -15.826 1.00 90.19 174 GLY A CA 1
ATOM 1349 C C . GLY A 1 174 ? 11.996 -4.674 -15.959 1.00 90.19 174 GLY A C 1
ATOM 1350 O O . GLY A 1 174 ? 11.131 -5.118 -16.701 1.00 90.19 174 GLY A O 1
ATOM 1351 N N . LEU A 1 175 ? 11.874 -3.501 -15.336 1.00 88.50 175 LEU A N 1
ATOM 1352 C CA . LEU A 1 175 ? 10.666 -2.666 -15.347 1.00 88.50 175 LEU A CA 1
ATOM 1353 C C . LEU A 1 175 ? 10.249 -2.266 -16.768 1.00 88.50 175 LEU A C 1
ATOM 1355 O O . LEU A 1 175 ? 9.068 -2.339 -17.098 1.00 88.50 175 LEU A O 1
ATOM 1359 N N . ALA A 1 176 ? 11.204 -2.016 -17.668 1.00 87.56 176 ALA A N 1
ATOM 1360 C CA . ALA A 1 176 ? 10.903 -1.805 -19.083 1.00 87.56 176 ALA A CA 1
ATOM 1361 C C . ALA A 1 176 ? 10.212 -3.016 -19.749 1.00 87.56 176 ALA A C 1
ATOM 1363 O O . ALA A 1 176 ? 9.353 -2.835 -20.612 1.00 87.56 176 ALA A O 1
ATOM 1364 N N . ARG A 1 177 ? 10.531 -4.258 -19.343 1.00 86.62 177 ARG A N 1
ATOM 1365 C CA . ARG A 1 177 ? 9.824 -5.471 -19.813 1.00 86.62 177 ARG A CA 1
ATOM 1366 C C . ARG A 1 177 ? 8.392 -5.553 -19.282 1.00 86.62 177 ARG A C 1
ATOM 1368 O O . ARG A 1 177 ? 7.560 -6.184 -19.926 1.00 86.62 177 ARG A O 1
ATOM 1375 N N . HIS A 1 178 ? 8.108 -4.887 -18.165 1.00 82.31 178 HIS A N 1
ATOM 1376 C CA . HIS A 1 178 ? 6.761 -4.713 -17.620 1.00 82.31 178 HIS A CA 1
ATOM 1377 C C . HIS A 1 178 ? 6.022 -3.514 -18.231 1.00 82.31 178 HIS A C 1
ATOM 1379 O O . HIS A 1 178 ? 4.922 -3.209 -17.798 1.00 82.31 178 HIS A O 1
ATOM 1385 N N . GLN A 1 179 ? 6.592 -2.859 -19.253 1.00 86.75 179 GLN A N 1
ATOM 1386 C CA . GLN A 1 179 ? 6.052 -1.640 -19.873 1.00 86.75 179 GLN A CA 1
ATOM 1387 C C . GLN A 1 179 ? 6.060 -0.415 -18.941 1.00 86.75 179 GLN A C 1
ATOM 1389 O O . GLN A 1 179 ? 5.453 0.601 -19.263 1.00 86.75 179 GLN A O 1
ATOM 1394 N N . LEU A 1 180 ? 6.816 -0.471 -17.838 1.00 89.38 180 LEU A N 1
ATOM 1395 C CA . LEU A 1 180 ? 7.097 0.688 -16.999 1.00 89.38 180 LEU A CA 1
ATOM 1396 C C . LEU A 1 180 ? 8.259 1.477 -17.607 1.00 89.38 180 LEU A C 1
ATOM 1398 O O . LEU A 1 180 ? 9.373 0.976 -17.795 1.00 89.38 180 LEU A O 1
ATOM 1402 N N . ARG A 1 181 ? 7.987 2.733 -17.937 1.00 89.62 181 ARG A N 1
ATOM 1403 C CA . ARG A 1 181 ? 8.883 3.638 -18.646 1.00 89.62 181 ARG A CA 1
ATOM 1404 C C . ARG A 1 181 ? 9.530 4.597 -17.654 1.00 89.62 181 ARG A C 1
ATOM 1406 O O . ARG A 1 181 ? 8.837 5.283 -16.919 1.00 89.62 181 ARG A O 1
ATOM 1413 N N . ASP A 1 182 ? 10.857 4.666 -17.661 1.00 85.19 182 ASP A N 1
ATOM 1414 C CA . ASP A 1 182 ? 11.617 5.622 -16.848 1.00 85.19 182 ASP A CA 1
ATOM 1415 C C . ASP A 1 182 ? 11.537 7.023 -17.503 1.00 85.19 182 ASP A C 1
ATOM 1417 O O . ASP A 1 182 ? 12.078 7.210 -18.605 1.00 85.19 182 ASP A O 1
ATOM 1421 N N . PRO A 1 183 ? 10.844 8.009 -16.895 1.00 81.75 183 PRO A N 1
ATOM 1422 C CA . PRO A 1 183 ? 10.711 9.350 -17.458 1.00 81.75 183 PRO A CA 1
ATOM 1423 C C . PRO A 1 183 ? 12.022 10.143 -17.375 1.00 81.75 183 PRO A C 1
ATOM 1425 O O . PRO A 1 183 ? 12.206 11.116 -18.110 1.00 81.75 183 PRO A O 1
ATOM 1428 N N . ALA A 1 184 ? 12.960 9.726 -16.520 1.00 79.81 184 ALA A N 1
ATOM 1429 C CA . ALA A 1 184 ? 14.223 10.399 -16.275 1.00 79.81 184 ALA A CA 1
ATOM 1430 C C . ALA A 1 184 ? 15.376 9.379 -16.164 1.00 79.81 184 ALA A C 1
ATOM 1432 O O . ALA A 1 184 ? 15.992 9.266 -15.102 1.00 79.81 184 ALA A O 1
ATOM 1433 N N . PRO A 1 185 ? 15.791 8.726 -17.274 1.00 66.56 185 PRO A N 1
ATOM 1434 C CA . PRO A 1 185 ? 16.702 7.569 -17.273 1.00 66.56 185 PRO A CA 1
ATOM 1435 C C . PRO A 1 185 ? 18.139 7.849 -16.820 1.00 66.56 185 PRO A C 1
ATOM 1437 O O . PRO A 1 185 ? 18.985 6.953 -16.759 1.00 66.56 185 PRO A O 1
ATOM 1440 N N . ARG A 1 186 ? 18.456 9.109 -16.526 1.00 65.06 186 ARG A N 1
ATOM 1441 C CA . ARG A 1 186 ? 19.738 9.530 -15.946 1.00 65.06 186 ARG A CA 1
ATOM 1442 C C . ARG A 1 186 ? 19.644 9.828 -14.451 1.00 65.06 186 ARG A C 1
ATOM 1444 O O . ARG A 1 186 ? 20.673 10.073 -13.829 1.00 65.06 186 ARG A O 1
ATOM 1451 N N . SER A 1 187 ? 18.439 9.829 -13.893 1.00 69.12 187 SER A N 1
ATOM 1452 C CA . SER A 1 187 ? 18.193 9.949 -12.465 1.00 69.12 187 SER A CA 1
ATOM 1453 C C . SER A 1 187 ? 18.264 8.571 -11.803 1.00 69.12 187 SER A C 1
ATOM 1455 O O . SER A 1 187 ? 18.067 7.539 -12.443 1.00 69.12 187 SER A O 1
ATOM 1457 N N . LEU A 1 188 ? 18.577 8.556 -10.509 1.00 72.12 188 LEU A N 1
ATOM 1458 C CA . LEU A 1 188 ? 18.359 7.385 -9.658 1.00 72.12 188 LEU A CA 1
ATOM 1459 C C . LEU A 1 188 ? 16.993 7.482 -8.954 1.00 72.12 188 LEU A C 1
ATOM 1461 O O . LEU A 1 188 ? 16.834 6.962 -7.856 1.00 72.12 188 LEU A O 1
ATOM 1465 N N . GLY A 1 189 ? 16.041 8.210 -9.552 1.00 71.12 189 GLY A N 1
ATOM 1466 C CA . GLY A 1 189 ? 14.682 8.319 -9.039 1.00 71.12 189 GLY A CA 1
ATOM 1467 C C . GLY A 1 189 ? 13.926 7.039 -9.359 1.00 71.12 189 GLY A C 1
ATOM 1468 O O . GLY A 1 189 ? 13.924 6.612 -10.509 1.00 71.12 189 GLY A O 1
ATOM 1469 N N . GLY A 1 190 ? 13.308 6.416 -8.358 1.00 84.00 190 GLY A N 1
ATOM 1470 C CA . GLY A 1 190 ? 12.447 5.241 -8.532 1.00 84.00 190 GLY A CA 1
ATOM 1471 C C . GLY A 1 190 ? 11.093 5.579 -9.155 1.00 84.00 190 GLY A C 1
ATOM 1472 O O . GLY A 1 190 ? 10.085 5.027 -8.733 1.00 84.00 190 GLY A O 1
ATOM 1473 N N . ASN A 1 191 ? 11.068 6.512 -10.108 1.00 91.00 191 ASN A N 1
ATOM 1474 C CA . ASN A 1 191 ? 9.857 7.034 -10.727 1.00 91.00 191 ASN A CA 1
ATOM 1475 C C . ASN A 1 191 ? 9.693 6.383 -12.097 1.00 91.00 191 ASN A C 1
ATOM 1477 O O . ASN A 1 191 ? 10.631 6.378 -12.894 1.00 91.00 191 ASN A O 1
ATOM 1481 N N . PHE A 1 192 ? 8.511 5.860 -12.381 1.00 92.38 192 PHE A N 1
ATOM 1482 C CA . PHE A 1 192 ? 8.183 5.161 -13.616 1.00 92.38 192 PHE A CA 1
ATOM 1483 C C . PHE A 1 192 ? 6.756 5.489 -14.039 1.00 92.38 192 PHE A C 1
ATOM 1485 O O . PHE A 1 192 ? 5.935 5.865 -13.215 1.00 92.38 192 PHE A O 1
ATOM 1492 N N . ILE A 1 193 ? 6.464 5.328 -15.325 1.00 93.00 193 ILE A N 1
ATOM 1493 C CA . ILE A 1 193 ? 5.146 5.600 -15.906 1.00 93.00 193 ILE A CA 1
ATOM 1494 C C . ILE A 1 193 ? 4.690 4.373 -16.681 1.00 93.00 193 ILE A C 1
ATOM 1496 O O . ILE A 1 193 ? 5.493 3.789 -17.413 1.00 93.00 193 ILE A O 1
ATOM 1500 N N . PHE A 1 194 ? 3.423 3.995 -16.571 1.00 92.06 194 PHE A N 1
ATOM 1501 C CA . PHE A 1 194 ? 2.800 3.044 -17.493 1.00 92.06 194 PHE A CA 1
ATOM 1502 C C . PHE A 1 194 ? 1.479 3.592 -18.037 1.00 92.06 194 PHE A C 1
ATOM 1504 O O . PHE A 1 194 ? 0.881 4.490 -17.448 1.00 92.06 194 PHE A O 1
ATOM 1511 N N . ASP A 1 195 ? 1.047 3.053 -19.177 1.00 92.62 195 ASP A N 1
ATOM 1512 C CA . ASP A 1 195 ? -0.222 3.407 -19.808 1.00 92.62 195 ASP A CA 1
ATOM 1513 C C . ASP A 1 195 ? -1.326 2.453 -19.330 1.00 92.62 195 ASP A C 1
ATOM 1515 O O . ASP A 1 195 ? -1.274 1.249 -19.595 1.00 92.62 195 ASP A O 1
ATOM 1519 N N . ASP A 1 196 ? -2.337 2.991 -18.654 1.00 93.62 196 ASP A N 1
ATOM 1520 C CA . ASP A 1 196 ? -3.572 2.297 -18.298 1.00 93.62 196 ASP A CA 1
ATOM 1521 C C . ASP A 1 196 ? -4.697 2.629 -19.293 1.00 93.62 196 ASP A C 1
ATOM 1523 O O . ASP A 1 196 ? -4.883 3.777 -19.706 1.00 93.62 196 ASP A O 1
ATOM 1527 N N . GLU A 1 197 ? -5.493 1.627 -19.672 1.00 92.19 197 GLU A N 1
ATOM 1528 C CA . GLU A 1 197 ? -6.557 1.796 -20.671 1.00 92.19 197 GLU A CA 1
ATOM 1529 C C . GLU A 1 197 ? -7.692 2.729 -20.203 1.00 92.19 197 GLU A C 1
ATOM 1531 O O . GLU A 1 197 ? -8.349 3.366 -21.032 1.00 92.19 197 GLU A O 1
ATOM 1536 N N . LEU A 1 198 ? -7.945 2.814 -18.892 1.00 93.38 198 LEU A N 1
ATOM 1537 C CA . LEU A 1 198 ? -9.035 3.592 -18.296 1.00 93.38 198 LEU A CA 1
ATOM 1538 C C . LEU A 1 198 ? -8.566 4.943 -17.750 1.00 93.38 198 LEU A C 1
ATOM 1540 O O . LEU A 1 198 ? -9.334 5.917 -17.766 1.00 93.38 198 LEU A O 1
ATOM 1544 N N . LEU A 1 199 ? -7.341 4.998 -17.229 1.00 92.88 199 LEU A N 1
ATOM 1545 C CA . LEU A 1 199 ? -6.785 6.166 -16.552 1.00 92.88 199 LEU A CA 1
ATOM 1546 C C . LEU A 1 199 ? -5.808 6.975 -17.414 1.00 92.88 199 LEU A C 1
ATOM 1548 O O . LEU A 1 199 ? -5.639 8.162 -17.142 1.00 92.88 199 LEU A O 1
ATOM 1552 N N . GLY A 1 200 ? -5.245 6.396 -18.478 1.00 92.75 200 GLY A N 1
ATOM 1553 C CA . GLY A 1 200 ? -4.162 7.008 -19.249 1.00 92.75 200 GLY A CA 1
ATOM 1554 C C . GLY A 1 200 ? -2.803 6.774 -18.587 1.00 92.75 200 GLY A C 1
ATOM 1555 O O . GLY A 1 200 ? -2.569 5.706 -18.034 1.00 92.75 200 GLY A O 1
ATOM 1556 N N . GLU A 1 201 ? -1.901 7.755 -18.649 1.00 93.19 201 GLU A N 1
ATOM 1557 C CA . GLU A 1 201 ? -0.594 7.649 -17.987 1.00 93.19 201 GLU A CA 1
ATOM 1558 C C . GLU A 1 201 ? -0.761 7.613 -16.457 1.00 93.19 201 GLU A C 1
ATOM 1560 O O . GLU A 1 201 ? -1.441 8.461 -15.874 1.00 93.19 201 GLU A O 1
ATOM 1565 N N . VAL A 1 202 ? -0.131 6.628 -15.815 1.00 93.19 202 VAL A N 1
ATOM 1566 C CA . VAL A 1 202 ? -0.078 6.465 -14.359 1.00 93.19 202 VAL A CA 1
ATOM 1567 C C . VAL A 1 202 ? 1.377 6.515 -13.909 1.00 93.19 202 VAL A C 1
ATOM 1569 O O . VAL A 1 202 ? 2.192 5.687 -14.327 1.00 93.19 202 VAL A O 1
ATOM 1572 N N . ASP A 1 203 ? 1.695 7.468 -13.035 1.00 94.38 203 ASP A N 1
ATOM 1573 C CA . ASP A 1 203 ? 3.014 7.595 -12.423 1.00 94.38 203 ASP A CA 1
ATOM 1574 C C . ASP A 1 203 ? 3.120 6.749 -11.141 1.00 94.38 203 ASP A C 1
ATOM 1576 O O . ASP A 1 203 ? 2.302 6.856 -10.221 1.00 94.38 203 ASP A O 1
ATOM 1580 N N . VAL A 1 204 ? 4.180 5.945 -11.067 1.00 94.06 204 VAL A N 1
ATOM 1581 C CA . VAL A 1 204 ? 4.551 5.104 -9.924 1.00 94.06 204 VAL A CA 1
ATOM 1582 C C . VAL A 1 204 ? 5.904 5.543 -9.381 1.00 94.06 204 VAL A C 1
ATOM 1584 O O . VAL A 1 204 ? 6.851 5.759 -10.137 1.00 94.06 204 VAL A O 1
ATOM 1587 N N . PHE A 1 205 ? 6.009 5.643 -8.065 1.00 92.25 205 PHE A N 1
ATOM 1588 C CA . PHE A 1 205 ? 7.164 6.134 -7.333 1.00 92.25 205 PHE A CA 1
ATOM 1589 C C . PHE A 1 205 ? 7.723 5.063 -6.403 1.00 92.25 205 PHE A C 1
ATOM 1591 O O . PHE A 1 205 ? 7.092 4.044 -6.119 1.00 92.25 205 PHE A O 1
ATOM 1598 N N . ASP A 1 206 ? 8.930 5.351 -5.926 1.00 91.25 206 ASP A N 1
ATOM 1599 C CA . ASP A 1 206 ? 9.690 4.561 -4.960 1.00 91.25 206 ASP A CA 1
ATOM 1600 C C . ASP A 1 206 ? 10.046 3.133 -5.407 1.00 91.25 206 ASP A C 1
ATOM 1602 O O . ASP A 1 206 ? 10.440 2.278 -4.613 1.00 91.25 206 ASP A O 1
ATOM 1606 N N . LEU A 1 207 ? 10.033 2.888 -6.721 1.00 92.75 207 LEU A N 1
ATOM 1607 C CA . LEU A 1 207 ? 10.550 1.661 -7.321 1.00 92.75 207 LEU A CA 1
ATOM 1608 C C . LEU A 1 207 ? 12.080 1.698 -7.365 1.00 92.75 207 LEU A C 1
ATOM 1610 O O . LEU A 1 207 ? 12.688 1.799 -8.430 1.00 92.75 207 LEU A O 1
ATOM 1614 N N . HIS A 1 208 ? 12.713 1.658 -6.193 1.00 92.06 208 HIS A N 1
ATOM 1615 C CA . HIS A 1 208 ? 14.165 1.611 -6.031 1.00 92.06 208 HIS A CA 1
ATOM 1616 C C . HIS A 1 208 ? 14.681 0.192 -5.683 1.00 92.06 208 HIS A C 1
ATOM 1618 O O . HIS A 1 208 ? 13.866 -0.639 -5.283 1.00 92.06 208 HIS A O 1
ATOM 1624 N N . PRO A 1 209 ? 15.996 -0.141 -5.752 1.00 93.38 209 PRO A N 1
ATOM 1625 C CA . PRO A 1 209 ? 16.489 -1.518 -5.567 1.00 93.38 209 PRO A CA 1
ATOM 1626 C C . PRO A 1 209 ? 15.991 -2.207 -4.295 1.00 93.38 209 PRO A C 1
ATOM 1628 O O . PRO A 1 209 ? 15.686 -3.392 -4.307 1.00 93.38 209 PRO A O 1
ATOM 1631 N N . ASN A 1 210 ? 15.868 -1.457 -3.195 1.00 92.00 210 ASN A N 1
ATOM 1632 C CA . ASN A 1 210 ? 15.433 -2.011 -1.912 1.00 92.00 210 ASN A CA 1
ATOM 1633 C C . ASN A 1 210 ? 13.914 -2.263 -1.827 1.00 92.00 210 ASN A C 1
ATOM 1635 O O . ASN A 1 210 ? 13.487 -2.940 -0.899 1.00 92.00 210 ASN A O 1
ATOM 1639 N N . ASN A 1 211 ? 13.123 -1.752 -2.776 1.00 94.06 211 ASN A N 1
ATOM 1640 C CA . ASN A 1 211 ? 11.657 -1.864 -2.810 1.00 94.06 211 ASN A CA 1
ATOM 1641 C C . ASN A 1 211 ? 11.170 -2.755 -3.953 1.00 94.06 211 ASN A C 1
ATOM 1643 O O . ASN A 1 211 ? 9.976 -2.813 -4.239 1.00 94.06 211 ASN A O 1
ATOM 1647 N N . VAL A 1 212 ? 12.087 -3.462 -4.612 1.00 95.12 212 VAL A N 1
ATOM 1648 C CA . VAL A 1 212 ? 11.750 -4.447 -5.633 1.00 95.12 212 VAL A CA 1
ATOM 1649 C C . VAL A 1 212 ? 12.525 -5.723 -5.356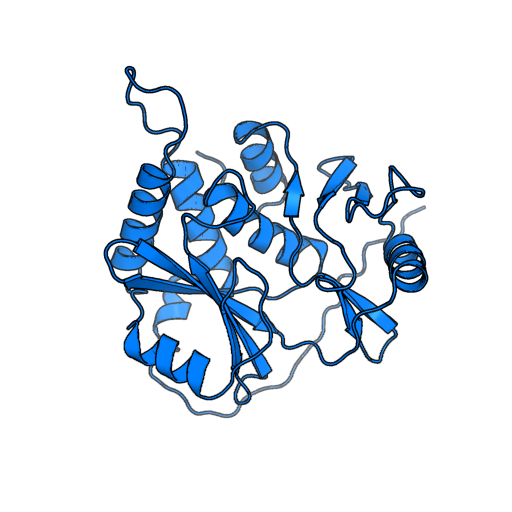 1.00 95.12 212 VAL A C 1
ATOM 1651 O O . VAL A 1 212 ? 13.713 -5.684 -5.035 1.00 95.12 212 VAL A O 1
ATOM 1654 N N . ILE A 1 213 ? 11.843 -6.857 -5.477 1.00 95.75 213 ILE A N 1
ATOM 1655 C CA . ILE A 1 213 ? 12.438 -8.186 -5.360 1.00 95.75 213 ILE A CA 1
ATOM 1656 C C . ILE A 1 213 ? 12.320 -8.889 -6.706 1.00 95.75 213 ILE A C 1
ATOM 1658 O O . ILE A 1 213 ? 11.224 -9.072 -7.235 1.00 95.75 213 ILE A O 1
ATOM 1662 N N . GLN A 1 214 ? 13.455 -9.314 -7.249 1.00 95.69 214 GLN A N 1
ATOM 1663 C CA . GLN A 1 214 ? 13.496 -10.236 -8.368 1.00 95.69 214 GLN A CA 1
ATOM 1664 C C . GLN A 1 214 ? 13.384 -11.672 -7.856 1.00 95.69 214 GLN A C 1
ATOM 1666 O O . GLN A 1 214 ? 14.249 -12.130 -7.106 1.00 95.69 214 GLN A O 1
ATOM 1671 N N . ASP A 1 215 ? 12.339 -12.385 -8.269 1.00 95.06 215 ASP A N 1
ATOM 1672 C CA . ASP A 1 215 ? 12.147 -13.787 -7.898 1.00 95.06 215 ASP A CA 1
ATOM 1673 C C . ASP A 1 215 ? 12.980 -14.755 -8.763 1.00 95.06 215 ASP A C 1
ATOM 1675 O O . ASP A 1 215 ? 13.679 -14.367 -9.705 1.00 95.06 215 ASP A O 1
ATOM 1679 N N . ALA A 1 216 ? 12.888 -16.054 -8.466 1.00 94.56 216 ALA A N 1
ATOM 1680 C CA . ALA A 1 216 ? 13.607 -17.101 -9.197 1.00 94.56 216 ALA A CA 1
ATOM 1681 C C . ALA A 1 216 ? 13.213 -17.228 -10.685 1.00 94.56 216 ALA A C 1
ATOM 1683 O O . ALA A 1 216 ? 13.972 -17.795 -11.472 1.00 94.56 216 ALA A O 1
ATOM 1684 N N . SER A 1 217 ? 12.044 -16.718 -11.086 1.00 92.06 217 SER A N 1
ATOM 1685 C CA . SER A 1 217 ? 11.618 -16.655 -12.490 1.00 92.06 217 SER A CA 1
ATOM 1686 C C . SER A 1 217 ? 12.199 -15.444 -13.231 1.00 92.06 217 SER A C 1
ATOM 1688 O O . SER A 1 217 ? 12.094 -15.343 -14.455 1.00 92.06 217 SER A O 1
ATOM 1690 N N . GLY A 1 218 ? 12.846 -14.536 -12.498 1.00 90.31 218 GLY A N 1
ATOM 1691 C CA . GLY A 1 218 ? 13.360 -13.274 -13.002 1.00 90.31 218 GLY A CA 1
ATOM 1692 C C . GLY A 1 218 ? 12.299 -12.177 -13.088 1.00 90.31 218 GLY A C 1
ATOM 1693 O O . GLY A 1 218 ? 12.580 -11.146 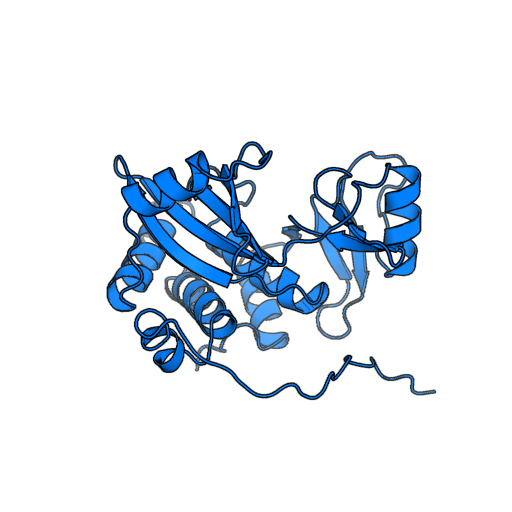-13.713 1.00 90.31 218 GLY A O 1
ATOM 1694 N N . TRP A 1 219 ? 11.119 -12.400 -12.499 1.00 90.94 219 TRP A N 1
ATOM 1695 C CA . TRP A 1 219 ? 10.029 -11.434 -12.396 1.00 90.94 219 TRP A CA 1
ATOM 1696 C C . TRP A 1 219 ? 10.334 -10.412 -11.301 1.00 90.94 219 TRP A C 1
ATOM 1698 O O . TRP A 1 219 ? 10.842 -10.773 -10.239 1.00 90.94 219 TRP A O 1
ATOM 1708 N N . LEU A 1 220 ? 10.064 -9.135 -11.579 1.00 94.25 220 LEU A N 1
ATOM 1709 C CA . LEU A 1 220 ? 10.250 -8.053 -10.620 1.00 94.25 220 LEU A CA 1
ATOM 1710 C C . LEU A 1 220 ? 8.953 -7.792 -9.865 1.00 94.25 220 LEU A C 1
ATOM 1712 O O . LEU A 1 220 ? 7.941 -7.453 -10.471 1.00 94.25 220 LEU A O 1
ATOM 1716 N N . ASN A 1 221 ? 9.021 -7.897 -8.544 1.00 94.69 221 ASN A N 1
ATOM 1717 C CA . ASN A 1 221 ? 7.906 -7.668 -7.643 1.00 94.69 221 ASN A CA 1
ATOM 1718 C C . ASN A 1 221 ? 8.156 -6.387 -6.840 1.00 94.69 221 ASN A C 1
ATOM 1720 O O . ASN A 1 221 ? 9.013 -6.400 -5.946 1.00 94.69 221 ASN A O 1
ATOM 1724 N N . PRO A 1 222 ? 7.471 -5.275 -7.152 1.00 94.31 222 PRO A N 1
ATOM 1725 C CA . PRO A 1 222 ? 7.411 -4.127 -6.258 1.00 94.31 222 PRO A CA 1
ATOM 1726 C C . PRO A 1 222 ? 6.840 -4.540 -4.902 1.00 94.31 222 PRO A C 1
ATOM 1728 O O . PRO A 1 222 ? 5.844 -5.249 -4.846 1.00 94.31 222 PRO A O 1
ATOM 1731 N N . ILE A 1 223 ? 7.478 -4.111 -3.815 1.00 92.94 223 ILE A N 1
ATOM 1732 C CA . ILE A 1 223 ? 7.028 -4.404 -2.446 1.00 92.94 223 ILE A CA 1
ATOM 1733 C C . ILE A 1 223 ? 6.698 -3.144 -1.643 1.00 92.94 223 ILE A C 1
ATOM 1735 O O . ILE A 1 223 ? 6.251 -3.273 -0.508 1.00 92.94 223 ILE A O 1
ATOM 1739 N N . ASP A 1 224 ? 6.952 -1.954 -2.190 1.00 91.62 224 ASP A N 1
ATOM 1740 C CA . ASP A 1 224 ? 6.633 -0.652 -1.586 1.00 91.62 224 ASP A CA 1
ATOM 1741 C C . ASP A 1 224 ? 6.523 0.381 -2.722 1.00 91.62 224 ASP A C 1
ATOM 1743 O O . ASP A 1 224 ? 7.494 1.043 -3.082 1.00 91.62 224 ASP A O 1
ATOM 1747 N N . ALA A 1 225 ? 5.377 0.392 -3.409 1.00 93.69 225 ALA A N 1
ATOM 1748 C CA . ALA A 1 225 ? 5.127 1.251 -4.563 1.00 93.69 225 ALA A CA 1
ATOM 1749 C C . ALA A 1 225 ? 4.095 2.326 -4.216 1.00 93.69 225 ALA A C 1
ATOM 1751 O O . ALA A 1 225 ? 3.078 2.034 -3.588 1.00 93.69 225 ALA A O 1
ATOM 1752 N N . HIS A 1 226 ? 4.338 3.547 -4.687 1.00 94.69 226 HIS A N 1
ATOM 1753 C CA . HIS A 1 226 ? 3.445 4.686 -4.483 1.00 94.69 226 HIS A CA 1
ATOM 1754 C C . HIS A 1 226 ? 2.894 5.190 -5.809 1.00 94.69 226 HIS A C 1
ATOM 1756 O O . HIS A 1 226 ? 3.607 5.193 -6.808 1.00 94.69 226 HIS A O 1
ATOM 1762 N N . PHE A 1 227 ? 1.650 5.653 -5.831 1.00 95.19 227 PHE A N 1
ATOM 1763 C CA . PHE A 1 227 ? 0.985 6.125 -7.043 1.00 95.19 227 PHE A CA 1
ATOM 1764 C C . PHE A 1 227 ? 0.631 7.599 -6.905 1.00 95.19 227 PHE A C 1
ATOM 1766 O O . PHE A 1 227 ? 0.047 8.021 -5.902 1.00 95.19 227 PHE A O 1
ATOM 1773 N N . TYR A 1 228 ? 0.965 8.386 -7.925 1.00 93.19 228 TYR A N 1
ATOM 1774 C CA . TYR A 1 228 ? 0.697 9.819 -7.916 1.00 93.19 228 TYR A CA 1
ATOM 1775 C C . TYR A 1 228 ? -0.604 10.163 -8.625 1.00 93.19 228 TYR A C 1
ATOM 1777 O O . TYR A 1 228 ? -0.926 9.651 -9.695 1.00 93.19 228 TYR A O 1
ATOM 1785 N N . PHE A 1 229 ? -1.320 11.102 -8.021 1.00 91.31 229 PHE A N 1
ATOM 1786 C CA . PHE A 1 229 ? -2.475 11.770 -8.588 1.00 91.31 229 PHE A CA 1
ATOM 1787 C C . PHE A 1 229 ? -2.377 13.244 -8.203 1.00 91.31 229 PHE A C 1
ATOM 1789 O O . PHE A 1 229 ? -1.974 13.548 -7.083 1.00 91.31 229 PHE A O 1
ATOM 1796 N N . ASP A 1 230 ? -2.779 14.156 -9.093 1.00 88.25 230 ASP A N 1
ATOM 1797 C CA . ASP A 1 230 ? -2.634 15.598 -8.821 1.00 88.25 230 ASP A CA 1
ATOM 1798 C C . ASP A 1 230 ? -3.391 16.060 -7.565 1.00 88.25 230 ASP A C 1
ATOM 1800 O O . ASP A 1 230 ? -3.014 17.049 -6.942 1.00 88.25 230 ASP A O 1
ATOM 1804 N N . ASP A 1 231 ? -4.497 15.384 -7.234 1.00 89.12 231 ASP A N 1
ATOM 1805 C CA . ASP A 1 231 ? -5.299 15.659 -6.048 1.00 89.12 231 ASP A CA 1
ATOM 1806 C C . ASP A 1 231 ? -6.159 14.446 -5.633 1.00 89.12 231 ASP A C 1
ATOM 1808 O O . ASP A 1 231 ? -6.386 13.496 -6.396 1.00 89.12 231 ASP A O 1
ATOM 1812 N N . ARG A 1 232 ? -6.697 14.509 -4.406 1.00 89.88 232 ARG A N 1
ATOM 1813 C CA . ARG A 1 232 ? -7.572 13.475 -3.826 1.00 89.88 232 ARG A CA 1
ATOM 1814 C C . ARG A 1 232 ? -8.830 13.215 -4.662 1.00 89.88 232 ARG A C 1
ATOM 1816 O O . ARG A 1 232 ? -9.293 12.078 -4.719 1.00 89.88 232 ARG A O 1
ATOM 1823 N N . ILE A 1 233 ? -9.404 14.237 -5.304 1.00 91.81 233 ILE A N 1
ATOM 1824 C CA . ILE A 1 233 ? -10.631 14.101 -6.106 1.00 91.81 233 ILE A CA 1
ATOM 1825 C C . ILE A 1 233 ? -10.340 13.245 -7.340 1.00 91.81 233 ILE A C 1
ATOM 1827 O O . ILE A 1 233 ? -11.092 12.311 -7.630 1.00 91.81 233 ILE A O 1
ATOM 1831 N N . LYS A 1 234 ? -9.231 13.507 -8.038 1.00 92.88 234 LYS A N 1
ATOM 1832 C CA . LYS A 1 234 ? -8.775 12.695 -9.173 1.00 92.88 234 LYS A CA 1
ATOM 1833 C C . LYS A 1 234 ? -8.439 11.275 -8.748 1.00 92.88 234 LYS A C 1
ATOM 1835 O O . LYS A 1 234 ? -8.835 10.345 -9.447 1.00 92.88 234 LYS A O 1
ATOM 1840 N N . ARG A 1 235 ? -7.794 11.099 -7.591 1.00 94.69 235 ARG A N 1
ATOM 1841 C CA . ARG A 1 235 ? -7.501 9.777 -7.022 1.00 94.69 235 ARG A CA 1
ATOM 1842 C C . ARG A 1 235 ? -8.771 8.972 -6.748 1.00 94.69 235 ARG A C 1
ATOM 1844 O O . ARG A 1 235 ? -8.889 7.841 -7.208 1.00 94.69 235 ARG A O 1
ATOM 1851 N N . ILE A 1 236 ? -9.764 9.563 -6.079 1.00 94.88 236 ILE A N 1
ATOM 1852 C CA . ILE A 1 236 ? -11.071 8.924 -5.840 1.00 94.88 236 ILE A CA 1
ATOM 1853 C C . ILE A 1 236 ? -11.748 8.564 -7.168 1.00 94.88 236 ILE A C 1
ATOM 1855 O O . ILE A 1 236 ? -12.208 7.434 -7.331 1.00 94.88 236 ILE A O 1
ATOM 1859 N N . ALA A 1 237 ? -11.783 9.490 -8.130 1.00 95.12 237 ALA A N 1
ATOM 1860 C CA . ALA A 1 237 ? -12.401 9.249 -9.431 1.00 95.12 237 ALA A CA 1
ATOM 1861 C C . ALA A 1 237 ? -11.707 8.113 -10.203 1.00 95.12 237 ALA A C 1
ATOM 1863 O O . ALA A 1 237 ? -12.379 7.298 -10.836 1.00 95.12 237 ALA A O 1
ATOM 1864 N N . ALA A 1 238 ? -10.376 8.033 -10.141 1.00 96.50 238 ALA A N 1
ATOM 1865 C CA . ALA A 1 238 ? -9.599 6.947 -10.725 1.00 96.50 238 ALA A CA 1
ATOM 1866 C C . ALA A 1 238 ? -9.931 5.600 -10.068 1.00 96.50 238 ALA A C 1
ATOM 1868 O O . ALA A 1 238 ? -10.302 4.653 -10.758 1.00 96.50 238 ALA A O 1
ATOM 1869 N N . LEU A 1 239 ? -9.900 5.531 -8.736 1.00 97.06 239 LEU A N 1
ATOM 1870 C CA . LEU A 1 239 ? -10.234 4.317 -7.987 1.00 97.06 239 LEU A CA 1
ATOM 1871 C C . LEU A 1 239 ? -11.673 3.847 -8.248 1.00 97.06 239 LEU A C 1
ATOM 1873 O O . LEU A 1 239 ? -11.917 2.648 -8.351 1.00 97.06 239 LEU A O 1
ATOM 1877 N N . GLN A 1 240 ? -12.627 4.766 -8.411 1.00 96.75 240 GLN A N 1
ATOM 1878 C CA . GLN A 1 240 ? -14.004 4.436 -8.793 1.00 96.75 240 GLN A CA 1
ATOM 1879 C C . GLN A 1 240 ? -14.097 3.876 -10.217 1.00 96.75 240 GLN A C 1
ATOM 1881 O O . GLN A 1 240 ? -14.807 2.896 -10.436 1.00 96.75 240 GLN A O 1
ATOM 1886 N N . LYS A 1 241 ? -13.365 4.449 -11.185 1.00 96.62 241 LYS A N 1
ATOM 1887 C CA . LYS A 1 241 ? -13.299 3.919 -12.561 1.00 96.62 241 LYS A CA 1
ATOM 1888 C C . LYS A 1 241 ? -12.725 2.504 -12.609 1.00 96.62 241 LYS A C 1
ATOM 1890 O O . LYS A 1 241 ? -13.213 1.691 -13.387 1.00 96.62 241 LYS A O 1
ATOM 1895 N N . LEU A 1 242 ? -11.736 2.214 -11.764 1.00 95.81 242 LEU A N 1
ATOM 1896 C CA . LEU A 1 242 ? -11.146 0.881 -11.615 1.00 95.81 242 LEU A CA 1
ATOM 1897 C C . LEU A 1 242 ? -12.037 -0.093 -10.819 1.00 95.81 242 LEU A C 1
ATOM 1899 O O . LEU A 1 242 ? -11.714 -1.272 -10.710 1.00 95.81 242 LEU A O 1
ATOM 1903 N N . GLY A 1 243 ? -13.145 0.377 -10.232 1.00 95.56 243 GLY A N 1
ATOM 1904 C CA . GLY A 1 243 ? -13.998 -0.430 -9.353 1.00 95.56 243 GLY A CA 1
ATOM 1905 C C . GLY A 1 243 ? -13.378 -0.737 -7.984 1.00 95.56 243 GLY A C 1
ATOM 1906 O O . GLY A 1 243 ? -13.886 -1.590 -7.258 1.00 95.56 243 GLY A O 1
ATOM 1907 N N . LEU A 1 244 ? -12.299 -0.042 -7.615 1.00 95.81 244 LEU A N 1
ATOM 1908 C CA . LEU A 1 244 ? -11.607 -0.178 -6.331 1.00 95.81 244 LEU A CA 1
ATOM 1909 C C . LEU A 1 244 ? -12.267 0.648 -5.223 1.00 95.81 244 LEU A C 1
ATOM 1911 O O . LEU A 1 244 ? -12.081 0.350 -4.054 1.00 95.81 244 LEU A O 1
ATOM 1915 N N . LEU A 1 245 ? -13.080 1.651 -5.549 1.00 95.94 245 LEU A N 1
ATOM 1916 C CA . LEU A 1 245 ? -13.937 2.355 -4.590 1.00 95.94 245 LEU A CA 1
ATOM 1917 C C . LEU A 1 245 ? -15.377 2.410 -5.102 1.00 95.94 245 LEU A C 1
ATOM 1919 O O . LEU A 1 245 ? -15.631 2.358 -6.305 1.00 95.94 245 LEU A O 1
ATOM 1923 N N . ALA A 1 246 ? -16.331 2.522 -4.180 1.00 92.44 246 ALA A N 1
ATOM 1924 C CA . ALA A 1 246 ? -17.729 2.709 -4.534 1.00 92.44 246 ALA A CA 1
ATOM 1925 C C . ALA A 1 246 ? -17.973 4.145 -5.026 1.00 92.44 246 ALA A C 1
ATOM 1927 O O . ALA A 1 246 ? -17.421 5.118 -4.499 1.00 92.44 246 ALA A O 1
ATOM 1928 N N . ALA A 1 247 ? -18.838 4.288 -6.031 1.00 84.75 247 ALA A N 1
ATOM 1929 C CA . ALA A 1 247 ? -19.396 5.587 -6.381 1.00 84.75 247 ALA A CA 1
ATOM 1930 C C . ALA A 1 247 ? -20.344 6.044 -5.262 1.00 84.75 247 ALA A C 1
ATOM 1932 O O . ALA A 1 247 ? -21.160 5.249 -4.791 1.00 84.75 247 ALA A O 1
ATOM 1933 N N . LYS A 1 248 ? -20.264 7.316 -4.850 1.00 70.56 248 LYS A N 1
ATOM 1934 C CA . LYS A 1 248 ? -21.304 7.904 -3.995 1.00 70.56 248 LYS A CA 1
ATOM 1935 C C . LYS A 1 248 ? -22.603 7.939 -4.808 1.00 70.56 248 LYS A C 1
ATOM 1937 O O . LYS A 1 248 ? -22.649 8.601 -5.844 1.00 70.56 248 LYS A O 1
ATOM 1942 N N . THR A 1 249 ? -23.597 7.163 -4.379 1.00 50.25 249 THR A N 1
ATOM 1943 C CA . THR A 1 249 ? -24.967 7.164 -4.925 1.00 50.25 249 THR A CA 1
ATOM 1944 C C . THR A 1 249 ? -25.750 8.378 -4.470 1.00 50.25 249 THR A C 1
ATOM 1946 O O . THR A 1 249 ? -25.622 8.710 -3.269 1.00 50.25 249 THR A O 1
#

Secondary structure (DSSP, 8-state):
-------------------TTTTTGGGTTTSHHHHHHHHHHHHHHH-S---TTS-S--HHHHHHHHHHHHHHTT-B--HHHHHHHHHHSEE---SSEEEEEETTTTEEEEEEETTS-SSSSHHHHHHHHHHHHHHH----EEEEEEEETTEEEEEEEEE---EE---HHHHHHHHHHTT-B-SSTTS----EEEEETTTEEEEEE---GGGEEEETTS-EEESS-EE--SSHHHHHHHHHHTTSS----

Nearest PDB structures (foldseek):
  6ruu-assembly1_A  TM=4.629E-01  e=4.562E-03  Homo sapiens
  1vjy-assembly1_A  TM=5.294E-01  e=3.659E-02  Homo sapiens
  5e90-assembly1_A  TM=5.049E-01  e=4.352E-02  Homo sapiens
  4xhl-assembly1_A  TM=4.681E-01  e=3.490E-01  Saccharomyces cerevisiae
  7jsr-assembly1_A  TM=3.010E-01  e=5.873E-01  Mycolicibacterium smegmatis MC2 155

Sequence (249 aa):
MTRPWVCRILAGIETSSSSSQQASDHRFFGGSQEFLRRAAQSLADAGPCDDAAGEGQSIDDEVRALSWFISDAGLELKSEDILATLTANPMKGGKEHRVAFLPEVERVLKVADARMLATESLFDYLTDLLLSNHYFDDDIRLEGAYTEGGRLFIVTTQPYISGIHPDWPELRAGLARHQLRDPAPRSLGGNFIFDDELLGEVDVFDLHPNNVIQDASGWLNPIDAHFYFDDRIKRIAALQKLGLLAAKT

Foldseek 3Di:
DDDDDDDDDDDDDDDDDDDPDVVPLLVVQVHQLSLLLVLLQQLVVLPQPPPPPDPDRPLVSNVVSSVVSLVVSVLADDPVVVVVQLVVAFDDDDPFWGWGADVVVQKIKTKGWQVRDPDPHPSQVSVQQSVLCVLQVWDKGFRGWYDDPNTIITIIMTHHAPAAQDAPVLLQVQVVVVQWADPCNPDQWLWTWHQDPQLGIKIKGDNHSVQWGQHPVRHIRGNDIGTDDPDPVSSQVVCVSVVSHPDDD

Radius of gyration: 18.73 Å; Cα contacts (8 Å, |Δi|>4): 350; chains: 1; bounding box: 46×57×57 Å

Solvent-accessible surface area (backbone atoms only — not comparable to full-atom values): 14660 Å² total; per-residue (Å²): 141,87,81,78,87,78,76,84,83,80,83,87,85,84,85,86,91,88,69,94,73,70,70,66,62,45,66,82,39,81,33,47,60,49,42,39,35,49,54,32,41,48,41,61,68,62,50,69,70,88,54,96,85,59,94,69,77,51,65,66,57,50,51,49,45,48,48,51,52,30,57,75,68,68,29,67,46,60,60,69,62,53,52,49,46,37,68,75,29,63,46,93,49,63,98,45,32,51,27,17,56,38,80,94,75,49,25,32,40,37,39,33,42,68,91,54,56,96,50,98,40,63,50,54,47,48,44,21,47,52,48,39,29,68,78,67,72,46,67,54,26,56,73,34,32,31,73,58,98,91,39,54,32,42,32,33,35,29,70,55,80,69,62,44,62,41,54,71,71,55,42,55,60,49,39,45,75,72,57,33,40,61,86,52,83,87,54,92,65,25,45,30,33,33,80,41,97,88,77,38,78,44,45,36,31,54,59,36,46,92,24,30,35,29,32,90,88,68,49,78,42,74,77,50,57,40,69,68,58,100,42,70,68,58,42,52,53,48,34,34,76,73,66,61,34,80,74,89,127

pLDDT: mean 83.06, std 20.8, range [23.7, 97.5]

Mean predicted aligned error: 8.71 Å

=== Feature glossary ===
Legend for the data blocks above and below:

— What the protein is —

The amino-acid sequence is the protein's primary structure: the linear order of residues from the N-terminus to the C-terminus, written in one-letter code. Everything else here — the 3D coordinates, the secondary structure, the domain annotations — is ultimately a consequence of this string.

Database cross-references. InterPro integrates a dozen domain/family signature databases into unified entries with residue-range hits. GO terms attach function/process/location labels with evidence codes. CATH codes position the fold in a four-level structural taxonomy. Organism is the NCBI-taxonomy species name.

— Where its atoms are —

The mmCIF block holds the 3D Cartesian coordinates of each backbone atom (N, Cα, C, O) in ångströms. mmCIF is the PDB's canonical archive format — a tagged-loop text representation of the atomic model.

The six renders are orthographic views along the three Cartesian axes in both directions. Representation (cartoon, sticks, or surface) and color scheme (sequence-rainbow or by-chain) vary across proteins so the training set covers all the common visualization conventions.

— Local backbone conformation —

Secondary structure is the local, repeating backbone conformation. DSSP classifies it into eight states by reading the hydrogen-bond network: three helix types (H, G, I), two β types (E, B), two non-regular types (T, S), and unstructured coil (-).

SS3 is a coarse helix/strand/coil call (letters a/b/c) made by the P-SEA algorithm from inter-Cα distances and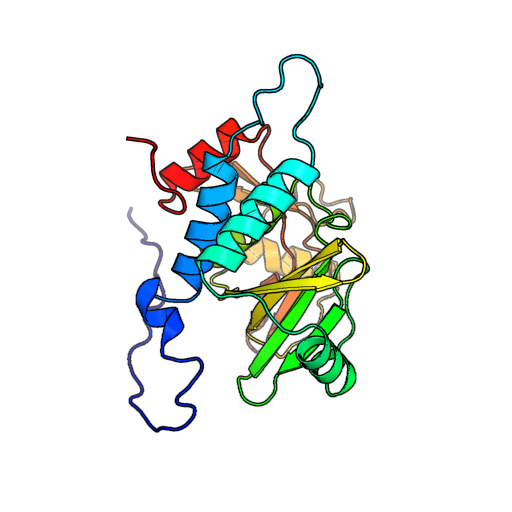 dihedrals. It is less detailed than DSSP but needs only Cα positions.

Backbone dihedral angles. Every residue except chain termini has a φ (preceding-C → N → Cα → C) and a ψ (N → Cα → C → next-N). They are reported in degrees following the IUPAC sign convention. Secondary structure is essentially a statement about which (φ, ψ) basin each residue occupies.

— Global shape and packing —

The geometric summary reports three shape descriptors. Rg (radius of gyration) measures how spread out the Cα atoms are about their centre of mass; compact globular proteins have smal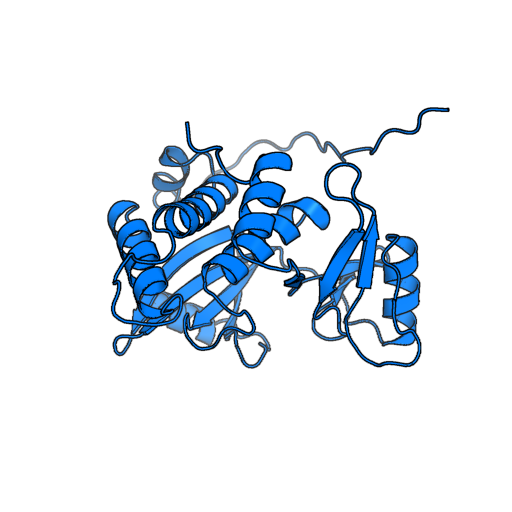l Rg, elongated or unfolded ones large. Cα contacts (<8 Å, |i−j|>4) count long-range residue pairs in spatial proximity — high for tightly packed folds, near zero for rods or random coil. The bounding-box extents give the protein's footprint along x, y, z in Å.

Solvent accessibility: the surface area of each residue that a 1.4 Å water probe can touch, in Å². When only backbone atoms are present the absolute values are lower than full-atom SASA (side chains contribute most of the area) and are flagged as backbone-only.

Plot images: a contact map (which residues are close in 3D, as an N×N binary image), a Ramachandran scatter (backbone torsion angles, revealing secondary-structure composition at a glance), and — for AlphaFold structures — a PAE heatmap (pairwise prediction confidence).

— Structural neighborhood —

Foldseek's 3Di representation compresses backbone geometry into a per-residue letter drawn from a learned twenty-state alphabet. It captures the tertiary interaction pattern around each residue — which residues are packed against it in space, regardless of where they are in sequence.

Structural nearest neighbors (via Foldseek easy-search vs the PDB). Reported per hit: target PDB id, E-value, and alignment TM-score. A TM-score above ~0.5 is the conventional threshold for 'same fold'.

— Confidence and disorder —

pLDDT (predicted Local Distance Difference Test) is AlphaFold's per-residue confidence score, ranging from 0 to 100. Values above 90 indicate high confidence (typically well-packed cores); 70–90 is confident; 50–70 low confidence; below 50 usually means the region is disordered or the prediction is unreliable there. AlphaFold stores pLDDT in the mmCIF B-factor column.

For experimental (PDB) structures, the B-factor (temperature factor) quantifies the positional spread of each atom in the crystal — a combination of thermal vibration and static disorder — in units of Å². High B-factors mark flexible loops or poorly resolved regions; low B-factors mark the rigid, well-ordered core.

Predicted Aligned Error (PAE) is an AlphaFold confidence matrix: entry (i, j) is the expected error in the position of residue j, in ångströms, when the prediction is superimposed on the true structure at residue i. Low PAE within a block of residues means that block is internally rigid and well-predicted; high PAE between two blocks means their relative placement is uncertain even if each block individually is confident.